Protein AF-A0A1F7Y0W9-F1 (afdb_monomer)

Solvent-accessible surface area (backbone atoms only — not comparable to full-atom values): 15739 Å² total; per-residue (Å²): 132,60,74,64,60,57,52,48,53,56,50,51,52,53,50,53,50,52,52,52,52,50,52,53,53,48,51,52,50,52,52,50,47,46,38,63,72,48,50,46,16,50,55,42,31,53,52,46,46,48,54,53,39,53,52,46,48,51,54,37,52,40,53,50,52,25,54,50,29,48,52,52,50,53,63,62,56,56,84,45,95,56,31,68,64,53,48,55,55,28,49,51,50,26,52,52,31,52,55,59,52,69,70,68,70,82,79,90,79,76,60,74,64,34,42,70,67,55,39,48,46,44,67,70,43,48,68,56,49,51,52,52,52,52,52,51,50,51,54,50,48,55,55,51,48,55,38,50,51,51,33,51,53,43,42,73,58,48,46,64,59,70,72,57,53,58,64,78,64,66,58,68,97,50,60,78,82,43,26,69,61,42,24,51,47,28,47,52,52,27,51,55,47,46,58,39,46,74,74,48,64,64,88,39,72,68,46,36,55,38,42,52,47,45,53,52,50,31,52,51,25,51,50,29,25,51,25,33,76,68,70,36,58,75,60,23,55,54,47,47,56,49,46,47,63,53,49,56,55,45,37,35,42,48,40,50,51,40,35,41,46,57,68,27,76,64,37,50,53,44,55,51,51,52,51,53,51,45,52,52,37,50,54,53,44,53,51,44,52,49,55,57,60,71,63,69,126

Organism: NCBI:txid1802493

Radius of gyration: 36.96 Å; Cα contacts (8 Å, |Δi|>4): 253; chains: 1; bounding box: 86×55×118 Å

Mean predicted aligned error: 7.88 Å

Structure (mmCIF, N/CA/C/O backbone):
data_AF-A0A1F7Y0W9-F1
#
_entry.id   AF-A0A1F7Y0W9-F1
#
loop_
_atom_site.group_PDB
_atom_site.id
_atom_site.type_symbol
_atom_site.label_atom_id
_atom_site.label_alt_id
_atom_site.label_comp_id
_atom_site.label_asym_id
_atom_site.label_entity_id
_atom_site.label_seq_id
_atom_site.pdbx_PDB_ins_code
_atom_site.Cartn_x
_atom_site.Cartn_y
_atom_site.Cartn_z
_atom_site.occupancy
_atom_site.B_iso_or_equiv
_atom_site.auth_seq_id
_atom_site.auth_comp_id
_atom_site.auth_asym_id
_atom_site.auth_atom_id
_atom_site.pdbx_PDB_model_num
ATOM 1 N N . MET A 1 1 ? 45.847 -41.119 -76.727 1.00 53.38 1 MET A N 1
ATOM 2 C CA . MET A 1 1 ? 45.808 -39.700 -76.295 1.00 53.38 1 MET A CA 1
ATOM 3 C C . MET A 1 1 ? 47.192 -39.274 -75.821 1.00 53.38 1 MET A C 1
ATOM 5 O O . MET A 1 1 ? 47.763 -39.948 -74.977 1.00 53.38 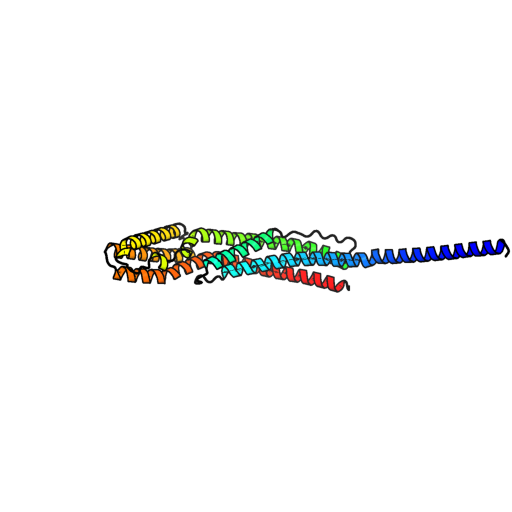1 MET A O 1
ATOM 9 N N . SER A 1 2 ? 47.745 -38.193 -76.379 1.00 53.09 2 SER A N 1
ATOM 10 C CA . SER A 1 2 ? 49.075 -37.675 -76.018 1.00 53.09 2 SER A CA 1
ATOM 11 C C . SER A 1 2 ? 49.127 -37.236 -74.547 1.00 53.09 2 SER A C 1
ATOM 13 O O . SER A 1 2 ? 48.261 -36.492 -74.085 1.00 53.09 2 SER A O 1
ATOM 15 N N . THR A 1 3 ? 50.169 -37.641 -73.817 1.00 59.16 3 THR A N 1
ATOM 16 C CA . THR A 1 3 ? 50.453 -37.237 -72.423 1.00 59.16 3 THR A CA 1
ATOM 17 C C . THR A 1 3 ? 50.506 -35.716 -72.228 1.00 59.16 3 THR A C 1
ATOM 19 O O . THR A 1 3 ? 50.289 -35.231 -71.116 1.00 59.16 3 THR A O 1
ATOM 22 N N . LYS A 1 4 ? 50.730 -34.941 -73.300 1.00 57.94 4 LYS A N 1
ATOM 23 C CA . LYS A 1 4 ? 50.644 -33.472 -73.294 1.00 57.94 4 LYS A CA 1
ATOM 24 C C . LYS A 1 4 ? 49.200 -32.962 -73.199 1.00 57.94 4 LYS A C 1
ATOM 26 O O . LYS A 1 4 ? 48.954 -32.049 -72.419 1.00 57.94 4 LYS A O 1
ATOM 31 N N . ALA A 1 5 ? 48.251 -33.579 -73.909 1.00 57.50 5 ALA A N 1
ATOM 32 C CA . ALA A 1 5 ? 46.834 -33.197 -73.870 1.00 57.50 5 ALA A CA 1
ATOM 33 C C . ALA A 1 5 ? 46.209 -33.480 -72.491 1.00 57.50 5 ALA A C 1
ATOM 35 O O . ALA A 1 5 ? 45.509 -32.635 -71.940 1.00 57.50 5 ALA A O 1
ATOM 36 N N . LEU A 1 6 ? 46.561 -34.617 -71.874 1.00 56.66 6 LEU A N 1
ATOM 37 C CA . LEU A 1 6 ? 46.127 -34.951 -70.511 1.00 56.66 6 LEU A CA 1
ATOM 38 C C . LEU A 1 6 ? 46.703 -33.983 -69.459 1.00 56.66 6 LEU A C 1
ATOM 40 O O . LEU A 1 6 ? 46.004 -33.607 -68.522 1.00 56.66 6 LEU A O 1
ATOM 44 N N . LYS A 1 7 ? 47.967 -33.549 -69.606 1.00 60.41 7 LYS A N 1
ATOM 45 C CA . LYS A 1 7 ? 48.588 -32.535 -68.728 1.00 60.41 7 LYS A CA 1
ATOM 46 C C . LYS A 1 7 ? 47.952 -31.151 -68.892 1.00 60.41 7 LYS A C 1
ATOM 48 O O . LYS A 1 7 ? 47.823 -30.444 -67.896 1.00 60.41 7 LYS A O 1
ATOM 53 N N . TYR A 1 8 ? 47.554 -30.782 -70.110 1.00 60.91 8 TYR A N 1
ATOM 54 C CA . TYR A 1 8 ? 46.897 -29.505 -70.397 1.00 60.91 8 TYR A CA 1
ATOM 55 C C . TYR A 1 8 ? 45.498 -29.446 -69.766 1.00 60.91 8 TYR A C 1
ATOM 57 O O . TYR A 1 8 ? 45.234 -28.547 -68.974 1.00 60.91 8 TYR A O 1
ATOM 65 N N . LEU A 1 9 ? 44.680 -30.487 -69.961 1.00 60.81 9 LEU A N 1
ATOM 66 C CA . LEU A 1 9 ? 43.364 -30.628 -69.318 1.00 60.81 9 LEU A CA 1
ATOM 67 C C . LEU A 1 9 ? 43.454 -30.628 -67.781 1.00 60.81 9 LEU A C 1
ATOM 69 O O . LEU A 1 9 ? 42.645 -29.997 -67.106 1.00 60.81 9 LEU A O 1
ATOM 73 N N . LYS A 1 10 ? 44.476 -31.277 -67.200 1.00 61.78 10 LYS A N 1
ATOM 74 C CA . LYS A 1 10 ? 44.714 -31.269 -65.742 1.00 61.78 10 LYS A CA 1
ATOM 75 C C . LYS A 1 10 ? 45.133 -29.886 -65.221 1.00 61.78 10 LYS A C 1
ATOM 77 O O . LYS A 1 10 ? 44.852 -29.562 -64.070 1.00 61.78 10 LYS A O 1
ATOM 82 N N . LYS A 1 11 ? 45.813 -29.076 -66.042 1.00 68.94 11 LYS A N 1
ATOM 83 C CA . LYS A 1 11 ? 46.223 -27.699 -65.717 1.00 68.94 11 LYS A CA 1
ATOM 84 C C . LYS A 1 11 ? 45.043 -26.727 -65.824 1.00 68.94 11 LYS A C 1
ATOM 86 O O . LYS A 1 11 ? 44.864 -25.924 -64.914 1.00 68.94 11 LYS A O 1
ATOM 91 N N . GLU A 1 12 ? 44.212 -26.851 -66.858 1.00 69.12 12 GLU A N 1
ATOM 92 C CA . GLU A 1 12 ? 42.979 -26.067 -67.019 1.00 69.12 12 GLU A CA 1
ATOM 93 C C . GLU A 1 12 ? 41.935 -26.403 -65.950 1.00 69.12 12 GLU A C 1
ATOM 95 O O . GLU A 1 12 ? 41.395 -25.500 -65.322 1.00 69.12 12 GLU A O 1
ATOM 100 N N . SER A 1 13 ? 41.724 -27.686 -65.642 1.00 70.81 13 SER A N 1
ATOM 101 C CA . SER A 1 13 ? 40.837 -28.122 -64.552 1.00 70.81 13 SER A CA 1
ATOM 102 C C . SER A 1 13 ? 41.253 -27.539 -63.194 1.00 70.81 13 SER A C 1
ATOM 104 O O . SER A 1 13 ? 40.412 -27.032 -62.453 1.00 70.81 13 SER A O 1
ATOM 106 N N . ARG A 1 14 ? 42.557 -27.537 -62.878 1.00 74.75 14 ARG A N 1
ATOM 107 C CA . ARG A 1 14 ? 43.090 -26.913 -61.651 1.00 74.75 14 ARG A CA 1
ATOM 108 C C . ARG A 1 14 ? 42.928 -25.394 -61.647 1.00 74.75 14 ARG A C 1
ATOM 110 O O . ARG A 1 14 ? 42.680 -24.819 -60.593 1.00 74.75 14 ARG A O 1
ATOM 117 N N . PHE A 1 15 ? 43.064 -24.752 -62.805 1.00 77.56 15 PHE A N 1
ATOM 118 C CA . PHE A 1 15 ? 42.861 -23.314 -62.959 1.00 77.56 15 PHE A CA 1
ATOM 119 C C . PHE A 1 15 ? 41.390 -22.924 -62.747 1.00 77.56 15 PHE A C 1
ATOM 121 O O . PHE A 1 15 ? 41.106 -22.028 -61.955 1.00 77.56 15 PHE A O 1
ATOM 128 N N . ILE A 1 16 ? 40.456 -23.659 -63.359 1.00 80.44 16 ILE A N 1
ATOM 129 C CA . ILE A 1 16 ? 39.007 -23.484 -63.179 1.00 80.44 16 ILE A CA 1
ATOM 130 C C . ILE A 1 16 ? 38.611 -23.722 -61.715 1.00 80.44 16 ILE A C 1
ATOM 132 O O . ILE A 1 16 ? 37.899 -22.908 -61.130 1.00 80.44 16 ILE A O 1
ATOM 136 N N . PHE A 1 17 ? 39.126 -24.784 -61.086 1.00 83.25 17 PHE A N 1
ATOM 137 C CA . PHE A 1 17 ? 38.883 -25.068 -59.669 1.00 83.25 17 PHE A CA 1
ATOM 138 C C . PHE A 1 17 ? 39.403 -23.951 -58.747 1.00 83.25 17 PHE A C 1
ATOM 140 O O . PHE A 1 17 ? 38.709 -23.544 -57.819 1.00 83.25 17 PHE A O 1
ATOM 147 N N . ALA A 1 18 ? 40.592 -23.400 -59.018 1.00 85.25 18 ALA A N 1
ATOM 148 C CA . ALA A 1 18 ? 41.141 -22.284 -58.247 1.00 85.25 18 ALA A CA 1
ATOM 149 C C . ALA A 1 18 ? 40.318 -20.990 -58.400 1.00 85.25 18 ALA A C 1
ATOM 151 O O . ALA A 1 18 ? 40.181 -20.237 -57.436 1.00 85.25 18 ALA A O 1
ATOM 152 N N . ILE A 1 19 ? 39.756 -20.729 -59.586 1.00 87.06 19 ILE A N 1
ATOM 153 C CA . ILE A 1 19 ? 38.837 -19.603 -59.812 1.00 87.06 19 ILE A CA 1
ATOM 154 C C . ILE A 1 19 ? 37.537 -19.806 -59.026 1.00 87.06 19 ILE A C 1
ATOM 156 O O . ILE A 1 19 ? 37.121 -18.901 -58.306 1.00 87.06 19 ILE A O 1
ATOM 160 N N . LEU A 1 20 ? 36.937 -20.998 -59.099 1.00 87.56 20 LEU A N 1
ATOM 161 C CA . LEU A 1 20 ? 35.745 -21.354 -58.321 1.00 87.56 20 LEU A CA 1
ATOM 162 C C . LEU A 1 20 ? 35.973 -21.180 -56.815 1.00 87.56 20 LEU A C 1
ATOM 164 O O . LEU A 1 20 ? 35.154 -20.556 -56.146 1.00 87.56 20 LEU A O 1
ATOM 168 N N . LEU A 1 21 ? 37.110 -21.647 -56.290 1.00 91.06 21 LEU A N 1
ATOM 169 C CA . LEU A 1 21 ? 37.469 -21.479 -54.879 1.00 91.06 21 LEU A CA 1
ATOM 170 C C . LEU A 1 21 ? 37.549 -19.995 -54.479 1.00 91.06 21 LEU A C 1
ATOM 172 O O . LEU A 1 21 ? 37.045 -19.616 -53.425 1.00 91.06 21 LEU A O 1
ATOM 176 N N . LYS A 1 22 ? 38.145 -19.142 -55.326 1.00 91.38 22 LYS A N 1
ATOM 177 C CA . LYS A 1 22 ? 38.217 -17.689 -55.086 1.00 91.38 22 LYS A CA 1
ATOM 178 C C . LYS A 1 22 ? 36.838 -17.036 -55.084 1.00 91.38 22 LYS A C 1
ATOM 180 O O . LYS A 1 22 ? 36.580 -16.193 -54.232 1.00 91.38 22 LYS A O 1
ATOM 185 N N . ILE A 1 23 ? 35.959 -17.433 -56.004 1.00 91.25 23 ILE A N 1
ATOM 186 C CA . ILE A 1 23 ? 34.580 -16.932 -56.070 1.00 91.25 23 ILE A CA 1
ATOM 187 C C . ILE A 1 23 ? 33.815 -17.330 -54.802 1.00 91.25 23 ILE A C 1
ATOM 189 O O . ILE A 1 23 ? 33.213 -16.473 -54.164 1.00 91.25 23 ILE A O 1
ATOM 193 N N . VAL A 1 24 ? 33.892 -18.597 -54.384 1.00 91.81 24 VAL A N 1
ATOM 194 C CA . VAL A 1 24 ? 33.250 -19.075 -53.147 1.00 91.81 24 VAL A CA 1
ATOM 195 C C . VAL A 1 24 ? 33.794 -18.340 -51.920 1.00 91.81 24 VAL A C 1
ATOM 197 O O . VAL A 1 24 ? 33.012 -17.868 -51.098 1.00 91.81 24 VAL A O 1
ATOM 200 N N . ALA A 1 25 ? 35.115 -18.174 -51.810 1.00 91.50 25 ALA A N 1
ATOM 201 C CA . ALA A 1 25 ? 35.731 -17.424 -50.715 1.00 91.50 25 ALA A CA 1
ATOM 202 C C . ALA A 1 25 ? 35.274 -15.954 -50.689 1.00 91.50 25 ALA A C 1
ATOM 204 O O . ALA A 1 25 ? 35.002 -15.412 -49.619 1.00 91.50 25 ALA A O 1
ATOM 205 N N . PHE A 1 26 ? 35.134 -15.324 -51.857 1.00 92.50 26 PHE A N 1
ATOM 206 C CA . PHE A 1 26 ? 34.614 -13.965 -51.983 1.00 92.50 26 PHE A CA 1
ATOM 207 C C . PHE A 1 26 ? 33.143 -13.862 -51.556 1.00 92.50 26 PHE A C 1
ATOM 209 O O . PHE A 1 26 ? 32.791 -12.941 -50.821 1.00 92.50 26 PHE A O 1
ATOM 216 N N . PHE A 1 27 ? 32.297 -14.827 -51.928 1.00 92.44 27 PHE A N 1
ATOM 217 C CA . PHE A 1 27 ? 30.911 -14.883 -51.453 1.00 92.44 27 PHE A CA 1
ATOM 218 C C . PHE A 1 27 ? 30.832 -15.051 -49.934 1.00 92.44 27 PHE A C 1
ATOM 220 O O . PHE A 1 27 ? 30.122 -14.289 -49.286 1.00 92.44 27 PHE A O 1
ATOM 227 N N . ILE A 1 28 ? 31.606 -15.974 -49.350 1.00 92.31 28 ILE A N 1
ATOM 228 C CA . ILE A 1 28 ? 31.671 -16.155 -47.890 1.00 92.31 28 ILE A CA 1
ATOM 229 C C . ILE A 1 28 ? 32.105 -14.854 -47.207 1.00 92.31 28 ILE A C 1
ATOM 231 O O . ILE A 1 28 ? 31.516 -14.465 -46.199 1.00 92.31 28 ILE A O 1
ATOM 235 N N . PHE A 1 29 ? 33.095 -14.154 -47.767 1.00 93.19 29 PHE A N 1
ATOM 236 C CA . PHE A 1 29 ? 33.547 -12.868 -47.245 1.00 93.19 29 PHE A CA 1
ATOM 237 C C . PHE A 1 29 ? 32.442 -11.804 -47.291 1.00 93.19 29 PHE A C 1
ATOM 239 O O . PHE A 1 29 ? 32.194 -11.153 -46.279 1.00 93.19 29 PHE A O 1
ATOM 246 N N . ILE A 1 30 ? 31.733 -11.655 -48.416 1.00 92.56 30 ILE A N 1
ATOM 247 C CA . ILE A 1 30 ? 30.617 -10.703 -48.536 1.00 92.56 30 ILE A CA 1
ATOM 248 C C . ILE A 1 30 ? 29.494 -11.050 -47.560 1.00 92.56 30 ILE A C 1
ATOM 250 O O . ILE A 1 30 ? 28.993 -10.164 -46.869 1.00 92.56 30 ILE A O 1
ATOM 254 N N . THR A 1 31 ? 29.098 -12.320 -47.471 1.00 89.31 31 THR A N 1
ATOM 255 C CA . THR A 1 31 ? 28.038 -12.760 -46.557 1.00 89.31 31 THR A CA 1
ATOM 256 C C . THR A 1 31 ? 28.443 -12.551 -45.099 1.00 89.31 31 THR A C 1
ATOM 258 O O . THR A 1 31 ? 27.645 -12.050 -44.308 1.00 89.31 31 THR A O 1
ATOM 261 N N . GLY A 1 32 ? 29.692 -12.863 -44.742 1.00 90.19 32 GLY A N 1
ATOM 262 C CA . GLY A 1 32 ? 30.243 -12.600 -43.413 1.00 90.19 32 GLY A CA 1
ATOM 263 C C . GLY A 1 32 ? 30.284 -11.105 -43.085 1.00 90.19 32 GLY A C 1
ATOM 264 O O . GLY A 1 32 ? 29.897 -10.704 -41.988 1.00 90.19 32 GLY A O 1
ATOM 265 N N . LEU A 1 33 ? 30.672 -10.265 -44.048 1.00 92.00 33 LEU A N 1
ATOM 266 C CA . LEU A 1 33 ? 30.678 -8.812 -43.894 1.00 92.00 33 LEU A CA 1
ATOM 267 C C . LEU A 1 33 ? 29.256 -8.257 -43.738 1.00 92.00 33 LEU A C 1
ATOM 269 O O . LEU A 1 33 ? 29.019 -7.444 -42.850 1.00 92.00 33 LEU A O 1
ATOM 273 N N . TYR A 1 34 ? 28.295 -8.728 -44.537 1.00 89.81 34 TYR A N 1
ATOM 274 C CA . TYR A 1 34 ? 26.882 -8.367 -44.397 1.00 89.81 34 TYR A CA 1
ATOM 275 C C . TYR A 1 34 ? 26.339 -8.758 -43.018 1.00 89.81 34 TYR A C 1
ATOM 277 O O . TYR A 1 34 ? 25.687 -7.952 -42.350 1.00 89.81 34 TYR A O 1
ATOM 285 N N . TYR A 1 35 ? 26.663 -9.965 -42.548 1.00 90.75 35 TYR A N 1
ATOM 286 C CA . TYR A 1 35 ? 26.274 -10.406 -41.216 1.00 90.75 35 TYR A CA 1
ATOM 287 C C . TYR A 1 35 ? 26.848 -9.490 -40.126 1.00 90.75 35 TYR A C 1
ATOM 289 O O . TYR A 1 35 ? 26.098 -9.004 -39.283 1.00 90.75 35 TYR A O 1
ATOM 297 N N . LEU A 1 36 ? 28.150 -9.194 -40.164 1.00 89.44 36 LEU A N 1
ATOM 298 C CA . LEU A 1 36 ? 28.822 -8.386 -39.141 1.00 89.44 36 LEU A CA 1
ATOM 299 C C . LEU A 1 36 ? 28.435 -6.902 -39.167 1.00 89.44 36 LEU A C 1
ATOM 301 O O . LEU A 1 36 ? 28.321 -6.287 -38.109 1.00 89.44 36 LEU A O 1
ATOM 305 N N . VAL A 1 37 ? 28.251 -6.318 -40.351 1.00 87.94 37 VAL A N 1
ATOM 306 C CA . VAL A 1 37 ? 28.033 -4.871 -40.517 1.00 87.94 37 VAL A CA 1
ATOM 307 C C . VAL A 1 37 ? 26.548 -4.506 -40.479 1.00 87.94 37 VAL A C 1
ATOM 309 O O . VAL A 1 37 ? 26.208 -3.391 -40.085 1.00 87.94 37 VAL A O 1
ATOM 312 N N . TYR A 1 38 ? 25.651 -5.425 -40.851 1.00 88.31 38 TYR A N 1
ATOM 313 C CA . TYR A 1 38 ? 24.219 -5.139 -40.957 1.00 88.31 38 TYR A CA 1
ATOM 314 C C . TYR A 1 38 ? 23.350 -5.975 -40.010 1.00 88.31 38 TYR A C 1
ATOM 316 O O . TYR A 1 38 ? 22.649 -5.400 -39.171 1.00 88.31 38 TYR A O 1
ATOM 324 N N . LEU A 1 39 ? 23.391 -7.311 -40.114 1.00 89.25 39 LEU A N 1
ATOM 325 C CA . LEU A 1 39 ? 22.491 -8.182 -39.340 1.00 89.25 39 LEU A CA 1
ATOM 326 C C . LEU A 1 39 ? 22.805 -8.153 -37.844 1.00 89.25 39 LEU A C 1
ATOM 328 O O . LEU A 1 39 ? 21.902 -7.976 -37.030 1.00 89.25 39 LEU A O 1
ATOM 332 N N . LEU A 1 40 ? 24.078 -8.282 -37.473 1.00 91.19 40 LEU A N 1
ATOM 333 C CA . LEU A 1 40 ? 24.504 -8.306 -36.079 1.00 91.19 40 LEU A CA 1
ATOM 334 C C . LEU A 1 40 ? 24.154 -6.983 -35.361 1.00 91.19 40 LEU A C 1
ATOM 336 O O . LEU A 1 40 ? 23.549 -7.049 -34.288 1.00 91.19 40 LEU A O 1
ATOM 340 N N . PRO A 1 41 ? 24.378 -5.790 -35.957 1.00 92.88 41 PRO A N 1
ATOM 341 C CA . PRO A 1 41 ? 23.873 -4.540 -35.404 1.00 92.88 41 PRO A CA 1
ATOM 342 C C . PRO A 1 41 ? 22.361 -4.436 -35.284 1.00 92.88 41 PRO A C 1
ATOM 344 O O . PRO A 1 41 ? 21.880 -3.870 -34.303 1.00 92.88 41 PRO A O 1
ATOM 347 N N . LEU A 1 42 ? 21.603 -4.969 -36.243 1.00 92.69 42 LEU A N 1
ATOM 348 C CA . LEU A 1 42 ? 20.142 -4.993 -36.170 1.00 92.69 42 LEU A CA 1
ATOM 349 C C . LEU A 1 42 ? 19.661 -5.861 -34.995 1.00 92.69 42 LEU A C 1
ATOM 351 O O . LEU A 1 42 ? 18.899 -5.378 -34.158 1.00 92.69 42 LEU A O 1
ATOM 355 N N . ILE A 1 43 ? 20.163 -7.096 -34.892 1.00 92.19 43 ILE A N 1
ATOM 356 C CA . ILE A 1 43 ? 19.812 -8.053 -33.830 1.00 92.19 43 ILE A CA 1
ATOM 357 C C . ILE A 1 43 ? 20.152 -7.480 -32.451 1.00 92.19 43 ILE A C 1
ATOM 359 O O . ILE A 1 43 ? 19.315 -7.481 -31.546 1.00 92.19 43 ILE A O 1
ATOM 363 N N . ASN A 1 44 ? 21.360 -6.939 -32.287 1.00 93.94 44 ASN A N 1
ATOM 364 C CA . ASN A 1 44 ? 21.780 -6.343 -31.022 1.00 93.94 44 ASN A CA 1
ATOM 365 C C . ASN A 1 44 ? 20.940 -5.114 -30.658 1.00 93.94 44 ASN A C 1
ATOM 367 O O . ASN A 1 44 ? 20.604 -4.943 -29.490 1.00 93.94 44 ASN A O 1
ATOM 371 N N . SER A 1 45 ? 20.564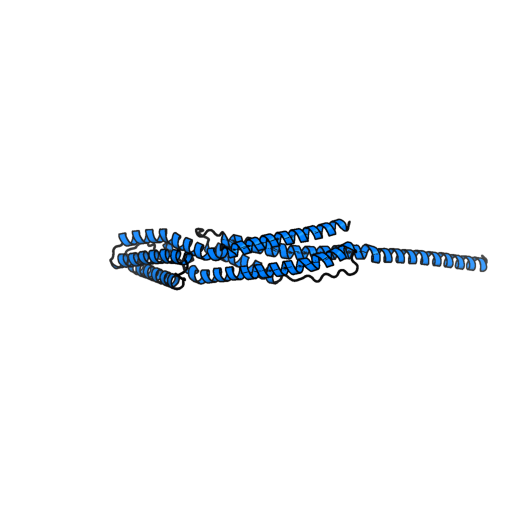 -4.283 -31.637 1.00 95.06 45 SER A N 1
ATOM 372 C CA . SER A 1 45 ? 19.692 -3.125 -31.393 1.00 95.06 45 SER A CA 1
ATOM 373 C C . SER A 1 45 ? 18.322 -3.561 -30.878 1.00 95.06 45 SER A C 1
ATOM 375 O O . SER A 1 45 ? 17.848 -3.029 -29.877 1.00 95.06 45 SER A O 1
ATOM 377 N N . ALA A 1 46 ? 17.720 -4.575 -31.506 1.00 94.12 46 ALA A N 1
ATOM 378 C CA . ALA A 1 46 ? 16.440 -5.131 -31.078 1.00 94.12 46 ALA A CA 1
ATOM 379 C C . ALA A 1 46 ? 16.518 -5.716 -29.659 1.00 94.12 46 ALA A C 1
ATOM 381 O O . ALA A 1 46 ? 15.668 -5.422 -28.817 1.00 94.12 46 ALA A O 1
ATOM 382 N N . LYS A 1 47 ? 17.578 -6.483 -29.369 1.00 94.12 47 LYS A N 1
ATOM 383 C CA . LYS A 1 47 ? 17.827 -7.061 -28.041 1.00 94.12 47 LYS A CA 1
ATOM 384 C C . LYS A 1 47 ? 17.962 -5.979 -26.972 1.00 94.12 47 LYS A C 1
ATOM 386 O O . LYS A 1 47 ? 17.323 -6.068 -25.930 1.00 94.12 47 LYS A O 1
ATOM 391 N N . VAL A 1 48 ? 18.763 -4.952 -27.243 1.00 95.25 48 VAL A N 1
ATOM 392 C CA . VAL A 1 48 ? 18.997 -3.838 -26.321 1.00 95.25 48 VAL A CA 1
ATOM 393 C C . VAL A 1 48 ? 17.708 -3.065 -26.035 1.00 95.25 48 VAL A C 1
ATOM 395 O O . VAL A 1 48 ? 17.399 -2.828 -24.869 1.00 95.25 48 VAL A O 1
ATOM 398 N N . LEU A 1 49 ? 16.929 -2.724 -27.065 1.00 95.94 49 LEU A N 1
ATOM 399 C CA . LEU A 1 49 ? 15.645 -2.044 -26.879 1.00 95.94 49 LEU A CA 1
ATOM 400 C C . LEU A 1 49 ? 14.639 -2.923 -26.131 1.00 95.94 49 LEU A C 1
ATOM 402 O O . LEU A 1 49 ? 13.922 -2.424 -25.273 1.00 95.94 49 LEU A O 1
ATOM 406 N N . SER A 1 50 ? 14.604 -4.232 -26.400 1.00 95.06 50 SER A N 1
ATOM 407 C CA . SER A 1 50 ? 13.751 -5.162 -25.650 1.00 95.06 50 SER A CA 1
ATOM 408 C C . SER A 1 50 ? 14.152 -5.240 -24.175 1.00 95.06 50 SER A C 1
ATOM 410 O O . SER A 1 50 ? 13.282 -5.172 -23.314 1.00 95.06 50 SER A O 1
ATOM 412 N N . SER A 1 51 ? 15.448 -5.305 -23.859 1.00 94.56 51 SER A N 1
ATOM 413 C CA . SER A 1 51 ? 15.919 -5.264 -22.470 1.00 94.56 51 SER A CA 1
ATOM 414 C C . SER A 1 51 ? 15.564 -3.947 -21.773 1.00 94.56 51 SER A C 1
ATOM 416 O O . SER A 1 51 ? 15.108 -3.975 -20.633 1.00 94.56 51 SER A O 1
ATOM 418 N N . ALA A 1 52 ? 15.725 -2.808 -22.455 1.00 95.62 52 ALA A N 1
ATOM 419 C CA . ALA A 1 52 ? 15.323 -1.498 -21.941 1.00 95.62 52 ALA A CA 1
ATOM 420 C C . ALA A 1 52 ? 13.811 -1.435 -21.665 1.00 95.62 52 ALA A C 1
ATOM 422 O O . ALA A 1 52 ? 13.389 -0.999 -20.593 1.00 95.62 52 ALA A O 1
ATOM 423 N N . LYS A 1 53 ? 13.001 -1.924 -22.614 1.00 96.31 53 LYS A N 1
ATOM 424 C CA . LYS A 1 53 ? 11.541 -1.972 -22.501 1.00 96.31 53 LYS A CA 1
ATOM 425 C C . LYS A 1 53 ? 11.104 -2.823 -21.317 1.00 96.31 53 LYS A C 1
ATOM 427 O O . LYS A 1 53 ? 10.334 -2.345 -20.494 1.00 96.31 53 LYS A O 1
ATOM 432 N N . ASN A 1 54 ? 11.623 -4.045 -21.212 1.00 95.38 54 ASN A N 1
ATOM 433 C CA . ASN A 1 54 ? 11.261 -4.973 -20.143 1.00 95.38 54 ASN A CA 1
ATOM 434 C C . ASN A 1 54 ? 11.574 -4.380 -18.764 1.00 95.38 54 ASN A C 1
ATOM 436 O O . ASN A 1 54 ? 10.756 -4.491 -17.860 1.00 95.38 54 ASN A O 1
ATOM 440 N N . ALA A 1 55 ? 12.712 -3.696 -18.623 1.00 95.00 55 ALA A N 1
ATOM 441 C CA . ALA A 1 55 ? 13.091 -3.029 -17.382 1.00 95.00 55 ALA A CA 1
ATOM 442 C C . ALA A 1 55 ? 12.116 -1.902 -16.998 1.00 95.00 55 ALA A C 1
ATOM 444 O O . ALA A 1 55 ? 11.618 -1.854 -15.875 1.00 95.00 55 ALA A O 1
ATOM 445 N N . ALA A 1 56 ? 11.797 -1.017 -17.950 1.00 96.44 56 ALA A N 1
ATOM 446 C CA . ALA A 1 56 ? 10.836 0.061 -17.731 1.00 96.44 56 ALA A CA 1
ATOM 447 C C . ALA A 1 56 ? 9.426 -0.475 -17.424 1.00 96.44 56 ALA A C 1
ATOM 449 O O . ALA A 1 56 ? 8.755 0.040 -16.533 1.00 96.44 56 ALA A O 1
ATOM 450 N N . GLN A 1 57 ? 8.999 -1.534 -18.118 1.00 96.94 57 GLN A N 1
ATOM 451 C CA . GLN A 1 57 ? 7.716 -2.197 -17.888 1.00 96.94 57 GLN A CA 1
ATOM 452 C C . GLN A 1 57 ? 7.648 -2.869 -16.517 1.00 96.94 57 GLN A C 1
ATOM 454 O O . GLN A 1 57 ? 6.648 -2.722 -15.826 1.00 96.94 57 GLN A O 1
ATOM 459 N N . GLU A 1 58 ? 8.698 -3.572 -16.094 1.00 95.31 58 GLU A N 1
ATOM 460 C CA . GLU A 1 58 ? 8.762 -4.187 -14.767 1.00 95.31 58 GLU A CA 1
ATOM 461 C C . GLU A 1 58 ? 8.595 -3.133 -13.663 1.00 95.31 58 GLU A C 1
ATOM 463 O O . GLU A 1 58 ? 7.738 -3.281 -12.789 1.00 95.31 58 GLU A O 1
ATOM 468 N N . ALA A 1 59 ? 9.339 -2.025 -13.750 1.00 95.56 59 ALA A N 1
ATOM 469 C CA . ALA A 1 59 ? 9.224 -0.915 -12.806 1.00 95.56 59 ALA A CA 1
ATOM 470 C C . ALA A 1 59 ? 7.826 -0.275 -12.813 1.00 95.56 59 ALA A C 1
ATOM 472 O O . ALA A 1 59 ? 7.256 -0.030 -11.747 1.00 95.56 59 ALA A O 1
ATOM 473 N N . TYR A 1 60 ? 7.250 -0.060 -14.001 1.00 97.31 60 TYR A N 1
ATOM 474 C CA . TYR A 1 60 ? 5.882 0.432 -14.163 1.00 97.31 60 TYR A CA 1
ATOM 475 C C . TYR A 1 60 ? 4.858 -0.490 -13.491 1.00 97.31 60 TYR A C 1
ATOM 477 O O . TYR A 1 60 ? 4.037 -0.031 -12.698 1.00 97.31 60 TYR A O 1
ATOM 485 N N . PHE A 1 61 ? 4.909 -1.795 -13.776 1.00 96.06 61 PHE A N 1
ATOM 486 C CA . PHE A 1 61 ? 3.942 -2.755 -13.250 1.00 96.06 61 PHE A CA 1
ATOM 487 C C . PHE A 1 61 ? 4.039 -2.894 -11.737 1.00 96.06 61 PHE A C 1
ATOM 489 O O . PHE A 1 61 ? 3.005 -2.945 -11.074 1.00 96.06 61 PHE A O 1
ATOM 496 N N . ILE A 1 62 ? 5.252 -2.908 -11.182 1.00 94.44 62 ILE A N 1
ATOM 497 C CA . ILE A 1 62 ? 5.456 -2.963 -9.733 1.00 94.44 62 ILE A CA 1
ATOM 498 C C . ILE A 1 62 ? 4.867 -1.719 -9.057 1.00 94.44 62 ILE A C 1
ATOM 500 O O . ILE A 1 62 ? 4.088 -1.853 -8.112 1.00 94.44 62 ILE A O 1
ATOM 504 N N . LEU A 1 63 ? 5.166 -0.521 -9.570 1.00 95.94 63 LEU A N 1
ATOM 505 C CA . LEU A 1 63 ? 4.626 0.726 -9.026 1.00 95.94 63 LEU A CA 1
ATOM 506 C C . LEU A 1 63 ? 3.096 0.795 -9.155 1.00 95.94 63 LEU A C 1
ATOM 508 O O . LEU A 1 63 ? 2.410 1.214 -8.225 1.00 95.94 63 LEU A O 1
ATOM 512 N N . SER A 1 64 ? 2.556 0.353 -10.291 1.00 96.81 64 SER A N 1
ATOM 513 C CA . SER A 1 64 ? 1.115 0.326 -10.553 1.00 96.81 64 SER A CA 1
ATOM 514 C C . SER A 1 64 ? 0.395 -0.643 -9.613 1.00 96.81 64 SER A C 1
ATOM 516 O O . SER A 1 64 ? -0.576 -0.263 -8.957 1.00 96.81 64 SER A O 1
ATOM 518 N N . ALA A 1 65 ? 0.914 -1.867 -9.467 1.00 95.25 65 ALA A N 1
ATOM 519 C CA . ALA A 1 65 ? 0.376 -2.867 -8.551 1.00 95.25 65 ALA A CA 1
ATOM 520 C C . ALA A 1 65 ? 0.418 -2.381 -7.098 1.00 95.25 65 ALA A C 1
ATOM 522 O O . ALA A 1 65 ? -0.571 -2.516 -6.379 1.00 95.25 65 ALA A O 1
ATOM 523 N N . ASN A 1 66 ? 1.524 -1.764 -6.679 1.00 94.94 66 ASN A N 1
ATOM 524 C CA . ASN A 1 66 ? 1.650 -1.198 -5.342 1.00 94.94 66 ASN A CA 1
ATOM 525 C C . ASN A 1 66 ? 0.627 -0.078 -5.092 1.00 94.94 66 ASN A C 1
ATOM 527 O O . ASN A 1 66 ? -0.100 -0.130 -4.101 1.00 94.94 66 ASN A O 1
ATOM 531 N N . ARG A 1 67 ? 0.481 0.867 -6.029 1.00 95.06 67 ARG A N 1
ATOM 532 C CA . ARG A 1 67 ? -0.519 1.945 -5.955 1.00 95.06 67 ARG A CA 1
ATOM 533 C C . ARG A 1 67 ? -1.947 1.406 -5.851 1.00 95.06 67 ARG A C 1
ATOM 535 O O . ARG A 1 67 ? -2.751 1.921 -5.070 1.00 95.06 67 ARG A O 1
ATOM 542 N N . VAL A 1 68 ? -2.278 0.386 -6.646 1.00 95.19 68 VAL A N 1
ATOM 543 C CA . VAL A 1 68 ? -3.594 -0.270 -6.614 1.00 95.19 68 VAL A CA 1
ATOM 544 C C . VAL A 1 68 ? -3.831 -0.922 -5.256 1.00 95.19 68 VAL A C 1
ATOM 546 O O . VAL A 1 68 ? -4.850 -0.630 -4.633 1.00 95.19 68 VAL A O 1
ATOM 549 N N . SER A 1 69 ? -2.890 -1.733 -4.769 1.00 94.12 69 SER A N 1
ATOM 550 C CA . SER A 1 69 ? -2.993 -2.386 -3.460 1.00 94.12 69 SER A CA 1
ATOM 551 C C . SER A 1 69 ? -3.139 -1.365 -2.328 1.00 94.12 69 SER A C 1
ATOM 553 O O . SER A 1 69 ? -4.006 -1.520 -1.471 1.00 94.12 69 SER A O 1
ATOM 555 N N . PHE A 1 70 ? -2.348 -0.285 -2.346 1.00 94.19 70 PHE A N 1
ATOM 556 C CA . PHE A 1 70 ? -2.406 0.769 -1.329 1.00 94.19 70 PHE A CA 1
ATOM 557 C C . PHE A 1 70 ? -3.778 1.452 -1.313 1.00 94.19 70 PHE A C 1
ATOM 559 O O . PHE A 1 70 ? -4.395 1.633 -0.265 1.00 94.19 70 PHE A O 1
ATOM 566 N N . THR A 1 71 ? -4.310 1.754 -2.500 1.00 93.19 71 THR A N 1
ATOM 567 C CA . THR A 1 71 ? -5.644 2.348 -2.646 1.00 93.19 71 THR A CA 1
ATOM 568 C C . THR A 1 71 ? -6.756 1.382 -2.221 1.00 93.19 71 THR A C 1
ATOM 570 O O . THR A 1 71 ? -7.774 1.826 -1.699 1.00 93.19 71 THR A O 1
ATOM 573 N N . GLN A 1 72 ? -6.597 0.075 -2.452 1.00 92.94 72 GLN A N 1
ATOM 574 C CA . GLN A 1 72 ? -7.558 -0.942 -2.011 1.00 92.94 72 GLN A CA 1
ATOM 575 C C . GLN A 1 72 ? -7.613 -1.033 -0.487 1.00 92.94 72 GLN A C 1
ATOM 577 O O . GLN A 1 72 ? -8.708 -1.028 0.067 1.00 92.94 72 GLN A O 1
ATOM 582 N N . LEU A 1 73 ? -6.454 -1.045 0.181 1.00 93.81 73 LEU A N 1
ATOM 583 C CA . LEU A 1 73 ? -6.371 -1.030 1.642 1.00 93.81 73 LEU A CA 1
ATOM 584 C C . LEU A 1 73 ? -7.070 0.206 2.234 1.00 93.81 73 LEU A C 1
ATOM 586 O O . LEU A 1 73 ? -7.838 0.087 3.183 1.00 93.81 73 LEU A O 1
ATOM 590 N N . ALA A 1 74 ? -6.873 1.380 1.628 1.00 89.94 74 ALA A N 1
ATOM 591 C CA . ALA A 1 74 ? -7.494 2.631 2.071 1.00 89.94 74 ALA A CA 1
ATOM 592 C C . ALA A 1 74 ? -9.019 2.708 1.841 1.00 89.94 74 ALA A C 1
ATOM 594 O O . ALA A 1 74 ? -9.673 3.594 2.384 1.00 89.94 74 ALA A O 1
ATOM 595 N N . LYS A 1 75 ? -9.591 1.824 1.013 1.00 89.62 75 LYS A N 1
ATOM 596 C CA . LYS A 1 75 ? -11.016 1.827 0.625 1.00 89.62 75 LYS A CA 1
ATOM 597 C C . LYS A 1 75 ? -11.822 0.688 1.243 1.00 89.62 75 LYS A C 1
ATOM 599 O O . LYS A 1 75 ? -12.958 0.463 0.826 1.00 89.62 75 LYS A O 1
ATOM 604 N N . LEU A 1 76 ? -11.236 -0.062 2.173 1.00 88.75 76 LEU A N 1
ATOM 605 C CA . LEU A 1 76 ? -11.945 -1.147 2.834 1.00 88.75 76 LEU A CA 1
ATOM 606 C C . LEU A 1 76 ? -13.163 -0.619 3.583 1.00 88.75 76 LEU A C 1
ATOM 608 O O . LEU A 1 76 ? -13.108 0.429 4.224 1.00 88.75 76 LEU A O 1
ATOM 612 N N . ASP A 1 77 ? -14.258 -1.366 3.483 1.00 83.44 77 ASP A N 1
ATOM 613 C CA . ASP A 1 77 ? -15.488 -1.042 4.183 1.00 83.44 77 ASP A CA 1
ATOM 614 C C . ASP A 1 77 ? -15.400 -1.523 5.639 1.00 83.44 77 ASP A C 1
ATOM 616 O O . ASP A 1 77 ? -15.406 -2.736 5.875 1.00 83.44 77 ASP A O 1
ATOM 620 N N . PRO A 1 78 ? -15.358 -0.607 6.622 1.00 77.44 78 PRO A N 1
ATOM 621 C CA . PRO A 1 78 ? -15.225 -0.969 8.025 1.00 77.44 78 PRO A CA 1
ATOM 622 C C . PRO A 1 78 ? -16.454 -1.663 8.615 1.00 77.44 78 PRO A C 1
ATOM 624 O O . PRO A 1 78 ? -16.376 -2.193 9.723 1.00 77.44 78 PRO A O 1
ATOM 627 N N . VAL A 1 79 ? -17.593 -1.660 7.911 1.00 77.56 79 VAL A N 1
ATOM 628 C CA . VAL A 1 79 ? -18.816 -2.347 8.358 1.00 77.56 79 VAL A CA 1
ATOM 629 C C . VAL A 1 79 ? -18.967 -3.747 7.777 1.00 77.56 79 VAL A C 1
ATOM 631 O O . VAL A 1 79 ? -19.912 -4.457 8.121 1.00 77.56 79 VAL A O 1
ATOM 634 N N . SER A 1 80 ? -18.041 -4.153 6.907 1.00 82.94 80 SER A N 1
ATOM 635 C CA . SER A 1 80 ? -18.024 -5.483 6.313 1.00 82.94 80 SER A CA 1
ATOM 636 C C . SER A 1 80 ? -17.907 -6.558 7.403 1.00 82.94 80 SER A C 1
ATOM 638 O O . SER A 1 80 ? -16.993 -6.493 8.230 1.00 82.94 80 SER A O 1
ATOM 640 N N . PRO A 1 81 ? -18.746 -7.612 7.381 1.00 78.56 81 PRO A N 1
ATOM 641 C CA . PRO A 1 81 ? -18.577 -8.773 8.258 1.00 78.56 81 PRO A CA 1
ATOM 642 C C . PRO A 1 81 ? -17.216 -9.466 8.095 1.00 78.56 81 PRO A C 1
ATOM 644 O O . PRO A 1 81 ? -16.771 -10.168 8.995 1.00 78.56 81 PRO A O 1
ATOM 647 N N . LEU A 1 82 ? -16.559 -9.259 6.949 1.00 85.44 82 LEU A N 1
ATOM 648 C CA . LEU A 1 82 ? -15.252 -9.817 6.606 1.00 85.44 82 LEU A CA 1
ATOM 649 C C . LEU A 1 82 ? -14.130 -8.772 6.699 1.00 85.44 82 LEU A C 1
ATOM 651 O O . LEU A 1 82 ? -13.064 -8.976 6.121 1.00 85.44 82 LEU A O 1
ATOM 655 N N . TYR A 1 83 ? -14.361 -7.638 7.373 1.00 85.44 83 TYR A N 1
ATOM 656 C CA . TYR A 1 83 ? -13.408 -6.526 7.408 1.00 85.44 83 TYR A CA 1
ATOM 657 C C . TYR A 1 83 ? -12.011 -6.965 7.858 1.00 85.44 83 TYR A C 1
ATOM 659 O O . TYR A 1 83 ? -11.039 -6.631 7.188 1.00 85.44 83 TYR A O 1
ATOM 667 N N . THR A 1 84 ? -11.899 -7.752 8.933 1.00 85.12 84 THR A N 1
ATOM 668 C CA . THR A 1 84 ? -10.603 -8.209 9.464 1.00 85.12 84 THR A CA 1
ATOM 669 C C . THR A 1 84 ? -9.820 -9.027 8.433 1.00 85.12 84 THR A C 1
ATOM 671 O O . THR A 1 84 ? -8.672 -8.700 8.139 1.00 85.12 84 THR A O 1
ATOM 674 N N . ASP A 1 85 ? -10.455 -10.014 7.796 1.00 88.75 85 ASP A N 1
ATOM 675 C CA . ASP A 1 85 ? -9.805 -10.850 6.779 1.00 88.75 85 ASP A CA 1
ATOM 676 C C . ASP A 1 85 ? -9.429 -10.037 5.529 1.00 88.75 85 ASP A C 1
ATOM 678 O O . ASP A 1 85 ? -8.348 -10.194 4.952 1.00 88.75 85 ASP A O 1
ATOM 682 N N . GLN A 1 86 ? -10.319 -9.132 5.104 1.00 90.88 86 GLN A N 1
ATOM 683 C CA . GLN A 1 86 ? -10.083 -8.244 3.965 1.00 90.88 86 GLN A CA 1
ATOM 684 C C . GLN A 1 86 ? -8.932 -7.271 4.240 1.00 90.88 86 GLN A C 1
ATOM 686 O O . GLN A 1 86 ? -8.100 -7.055 3.355 1.00 90.88 86 GLN A O 1
ATOM 691 N N . LYS A 1 87 ? -8.864 -6.732 5.461 1.00 90.88 87 LYS A N 1
ATOM 692 C CA . LYS A 1 87 ? -7.789 -5.876 5.969 1.00 90.88 87 LYS A CA 1
ATOM 693 C C . LYS A 1 87 ? -6.451 -6.583 5.912 1.00 90.88 87 LYS A C 1
ATOM 695 O O . LYS A 1 87 ? -5.536 -6.081 5.261 1.00 90.88 87 LYS A O 1
ATOM 700 N N . ASP A 1 88 ? -6.350 -7.753 6.528 1.00 91.06 88 ASP A N 1
ATOM 701 C CA . ASP A 1 88 ? -5.084 -8.479 6.630 1.00 91.06 88 ASP A CA 1
ATOM 702 C C . ASP A 1 88 ? -4.586 -8.915 5.249 1.00 91.06 88 ASP A C 1
ATOM 704 O O . ASP A 1 88 ? -3.415 -8.730 4.908 1.00 91.06 88 ASP A O 1
ATOM 708 N N . SER A 1 89 ? -5.498 -9.386 4.393 1.00 92.94 89 SER A N 1
ATOM 709 C CA . SER A 1 89 ? -5.190 -9.724 3.002 1.00 92.94 89 SER A CA 1
ATOM 710 C C . SER A 1 89 ? -4.756 -8.510 2.171 1.00 92.94 89 SER A C 1
ATOM 712 O O . SER A 1 89 ? -3.839 -8.604 1.349 1.00 92.94 89 SER A O 1
ATOM 714 N N . ALA A 1 90 ? -5.418 -7.360 2.326 1.00 93.12 90 ALA A N 1
ATOM 715 C CA . ALA A 1 90 ? -5.049 -6.140 1.614 1.00 93.12 90 ALA A CA 1
ATOM 716 C C . ALA A 1 90 ? -3.691 -5.611 2.091 1.00 93.12 90 ALA A C 1
ATOM 718 O O . ALA A 1 90 ? -2.838 -5.303 1.260 1.00 93.12 90 ALA A O 1
ATOM 719 N N . PHE A 1 91 ? -3.454 -5.579 3.403 1.00 94.25 91 PHE A N 1
ATOM 720 C CA . PHE A 1 91 ? -2.189 -5.134 3.980 1.00 94.25 91 PHE A CA 1
ATOM 721 C C . PHE A 1 91 ? -1.024 -6.016 3.515 1.00 94.25 91 PHE A C 1
ATOM 723 O O . PHE A 1 91 ? -0.021 -5.496 3.024 1.00 94.25 91 PHE A O 1
ATOM 730 N N . ALA A 1 92 ? -1.186 -7.344 3.556 1.00 94.19 92 ALA A N 1
ATOM 731 C CA . ALA A 1 92 ? -0.179 -8.285 3.066 1.00 94.19 92 ALA A CA 1
ATOM 732 C C . ALA A 1 92 ? 0.180 -8.045 1.588 1.00 94.19 92 ALA A C 1
ATOM 734 O O . ALA A 1 92 ? 1.358 -8.025 1.235 1.00 94.19 92 ALA A O 1
ATOM 735 N N . ARG A 1 93 ? -0.813 -7.777 0.728 1.00 94.00 93 ARG A N 1
ATOM 736 C CA . ARG A 1 93 ? -0.584 -7.450 -0.693 1.00 94.00 93 ARG A CA 1
ATOM 737 C C . ARG A 1 93 ? 0.183 -6.141 -0.885 1.00 94.00 93 ARG A C 1
ATOM 739 O O . ARG A 1 93 ? 1.033 -6.045 -1.775 1.00 94.00 93 ARG A O 1
ATOM 746 N N . VAL A 1 94 ? -0.091 -5.121 -0.071 1.00 93.81 94 VAL A N 1
ATOM 747 C CA . VAL A 1 94 ? 0.679 -3.868 -0.117 1.00 93.81 94 VAL A CA 1
ATOM 748 C C . VAL A 1 94 ? 2.132 -4.126 0.272 1.00 93.81 94 VAL A C 1
ATOM 750 O O . VAL A 1 94 ? 3.029 -3.699 -0.452 1.00 93.81 94 VAL A O 1
ATOM 753 N N . VAL A 1 95 ? 2.373 -4.875 1.349 1.00 93.06 95 VAL A N 1
ATOM 754 C CA . VAL A 1 95 ? 3.729 -5.231 1.796 1.00 93.06 95 VAL A CA 1
ATOM 755 C C . VAL A 1 95 ? 4.470 -6.046 0.732 1.00 93.06 95 VAL A C 1
ATOM 757 O O . VAL A 1 95 ? 5.588 -5.697 0.370 1.00 93.06 95 VAL A O 1
ATOM 760 N N . GLU A 1 96 ? 3.834 -7.055 0.138 1.00 92.81 96 GLU A N 1
ATOM 761 C CA . GLU A 1 96 ? 4.447 -7.872 -0.916 1.00 92.81 96 GLU A CA 1
ATOM 762 C C . GLU A 1 96 ? 4.860 -7.022 -2.134 1.00 92.81 96 GLU A C 1
ATOM 764 O O . GLU A 1 96 ? 5.969 -7.136 -2.661 1.00 92.81 96 GLU A O 1
ATOM 769 N N . THR A 1 97 ? 3.978 -6.130 -2.595 1.00 90.56 97 THR A N 1
ATOM 770 C CA . THR A 1 97 ? 4.285 -5.235 -3.728 1.00 90.56 97 THR A CA 1
ATOM 771 C C . THR A 1 97 ? 5.352 -4.191 -3.377 1.00 90.56 97 THR A C 1
ATOM 773 O O . THR A 1 97 ? 6.166 -3.820 -4.228 1.00 90.56 97 THR A O 1
ATOM 776 N N . GLN A 1 98 ? 5.399 -3.753 -2.118 1.00 89.50 98 GLN A N 1
ATOM 777 C CA . GLN A 1 98 ? 6.445 -2.881 -1.590 1.00 89.50 98 GLN A CA 1
ATOM 778 C C . GLN A 1 98 ? 7.814 -3.582 -1.605 1.00 89.50 98 GLN A C 1
ATOM 780 O O . GLN A 1 98 ? 8.800 -3.008 -2.065 1.00 89.50 98 GLN A O 1
ATOM 785 N N . GLU A 1 99 ? 7.880 -4.841 -1.171 1.00 90.06 99 GLU A N 1
ATOM 786 C CA . GLU A 1 99 ? 9.109 -5.644 -1.166 1.00 90.06 99 GLU A CA 1
ATOM 787 C C . GLU A 1 99 ? 9.624 -5.924 -2.581 1.00 90.06 99 GLU A C 1
ATOM 789 O O . GLU A 1 99 ? 10.816 -5.755 -2.849 1.00 90.06 99 GLU A O 1
ATOM 794 N N . LYS A 1 100 ? 8.730 -6.234 -3.531 1.00 89.06 100 LYS A N 1
ATOM 795 C CA . LYS A 1 100 ? 9.083 -6.344 -4.963 1.00 89.06 100 LYS A CA 1
ATOM 796 C C . LYS A 1 100 ? 9.699 -5.057 -5.515 1.00 89.06 100 LYS A C 1
ATOM 798 O O . LYS A 1 100 ? 10.517 -5.089 -6.428 1.00 89.06 100 LYS A O 1
ATOM 803 N N . SER A 1 101 ? 9.369 -3.905 -4.946 1.00 82.69 101 SER A N 1
ATOM 804 C CA . SER A 1 101 ? 9.965 -2.637 -5.372 1.00 82.69 101 SER A CA 1
ATOM 805 C C . SER A 1 101 ? 11.417 -2.475 -4.916 1.00 82.69 101 SER A C 1
ATOM 807 O O . SER A 1 101 ? 12.205 -1.791 -5.575 1.00 82.69 101 SER A O 1
ATOM 809 N N . ALA A 1 102 ? 11.815 -3.143 -3.829 1.00 81.62 102 ALA A N 1
ATOM 810 C CA . ALA A 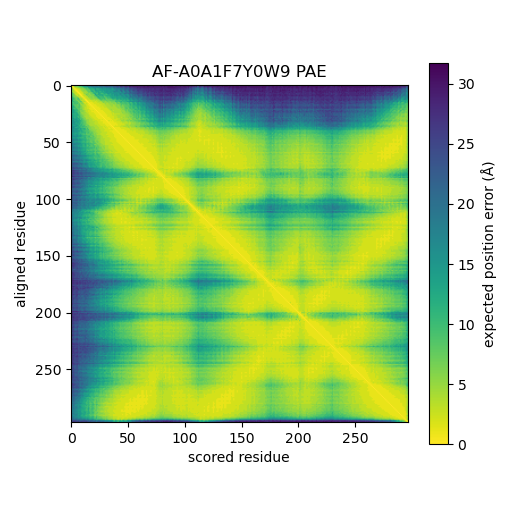1 102 ? 13.203 -3.157 -3.375 1.00 81.62 102 ALA A CA 1
ATOM 811 C C . ALA A 1 102 ? 14.122 -3.913 -4.352 1.00 81.62 102 ALA A C 1
ATOM 813 O O . ALA A 1 102 ? 15.305 -3.576 -4.465 1.00 81.62 102 ALA A O 1
ATOM 814 N N . SER A 1 103 ? 13.589 -4.882 -5.110 1.00 84.56 103 SER A N 1
ATOM 815 C CA . SER A 1 103 ? 14.355 -5.616 -6.123 1.00 84.56 103 SER A CA 1
ATOM 816 C C . SER A 1 103 ? 14.577 -4.845 -7.425 1.00 84.56 103 SER A C 1
ATOM 818 O O . SER A 1 103 ? 15.366 -5.306 -8.250 1.00 84.56 103 SER A O 1
ATOM 820 N N . LEU A 1 104 ? 13.961 -3.668 -7.605 1.00 88.25 104 LEU A N 1
ATOM 821 C CA . LEU A 1 104 ? 14.201 -2.816 -8.771 1.00 88.25 104 LEU A CA 1
ATOM 822 C C . LEU A 1 104 ? 15.677 -2.417 -8.847 1.00 88.25 104 LEU A C 1
ATOM 824 O O . LEU A 1 104 ? 16.236 -1.816 -7.921 1.00 88.25 104 LEU A O 1
ATOM 828 N N . LYS A 1 105 ? 16.320 -2.732 -9.970 1.00 87.00 105 LYS A N 1
ATOM 829 C CA . LYS A 1 105 ? 17.736 -2.444 -10.216 1.00 87.00 105 LYS A CA 1
ATOM 830 C C . LYS A 1 105 ? 17.904 -1.634 -11.488 1.00 87.00 105 LYS A C 1
ATOM 832 O O . LYS A 1 105 ? 17.147 -1.769 -12.447 1.00 87.00 105 LYS A O 1
ATOM 837 N N . GLU A 1 106 ? 18.950 -0.819 -11.491 1.00 85.38 106 GLU A N 1
ATOM 838 C CA . GLU A 1 106 ? 19.447 -0.227 -12.723 1.00 85.38 106 GLU A CA 1
ATOM 839 C C . GLU A 1 106 ? 19.893 -1.335 -13.678 1.00 85.38 106 GLU A C 1
ATOM 841 O O . GLU A 1 106 ? 20.515 -2.323 -13.272 1.00 85.38 106 GLU A O 1
ATOM 846 N N . VAL A 1 107 ? 19.587 -1.163 -14.961 1.00 84.56 107 VAL A N 1
ATOM 847 C CA . VAL A 1 107 ? 19.967 -2.127 -15.990 1.00 84.56 107 VAL A CA 1
ATOM 848 C C . VAL A 1 107 ? 21.236 -1.657 -16.677 1.00 84.56 107 VAL A C 1
ATOM 850 O O . VAL A 1 107 ? 21.296 -0.569 -17.245 1.00 84.56 107 VAL A O 1
ATOM 853 N N . LYS A 1 108 ? 22.261 -2.513 -16.660 1.00 84.44 108 LYS A N 1
ATOM 854 C CA . LYS A 1 108 ? 23.486 -2.297 -17.431 1.00 84.44 108 LYS A CA 1
ATOM 855 C C . LYS A 1 108 ? 23.241 -2.708 -18.877 1.00 84.44 108 LYS A C 1
ATOM 857 O O . LYS A 1 108 ? 23.194 -3.896 -19.188 1.00 84.44 108 LYS A O 1
ATOM 862 N N . ILE A 1 109 ? 23.095 -1.724 -19.757 1.00 86.81 109 ILE A N 1
ATOM 863 C CA . ILE A 1 109 ? 22.871 -1.951 -21.185 1.00 86.81 109 ILE A CA 1
ATOM 864 C C . ILE A 1 109 ? 24.175 -1.749 -21.958 1.00 86.81 109 ILE A C 1
ATOM 866 O O . ILE A 1 109 ? 24.768 -0.674 -21.928 1.00 86.81 109 ILE A O 1
ATOM 870 N N . ASN A 1 110 ? 24.606 -2.780 -22.687 1.00 86.38 110 ASN A N 1
ATOM 871 C CA . ASN A 1 110 ? 25.745 -2.693 -23.596 1.00 86.38 110 ASN A CA 1
ATOM 872 C C . ASN A 1 110 ? 25.268 -2.341 -25.013 1.00 86.38 110 ASN A C 1
ATOM 874 O O . ASN A 1 110 ? 24.523 -3.102 -25.623 1.00 86.38 110 ASN A O 1
ATOM 878 N N . THR A 1 111 ? 25.731 -1.209 -25.545 1.00 89.62 111 THR A N 1
ATOM 879 C CA . THR A 1 111 ? 25.396 -0.729 -26.898 1.00 89.62 111 THR A CA 1
ATOM 880 C C . THR A 1 111 ? 26.438 -1.107 -27.960 1.00 89.62 111 THR A C 1
ATOM 882 O O . THR A 1 111 ? 26.428 -0.562 -29.068 1.00 89.62 111 THR A O 1
ATOM 885 N N . PHE A 1 112 ? 27.358 -2.028 -27.656 1.00 89.44 112 PHE A N 1
ATOM 886 C CA . PHE A 1 112 ? 28.343 -2.528 -28.616 1.00 89.44 112 PHE A CA 1
ATOM 887 C C . PHE A 1 112 ? 27.667 -3.165 -29.836 1.00 89.44 112 PHE A C 1
ATOM 889 O O . PHE A 1 112 ? 26.724 -3.938 -29.691 1.00 89.44 112 PHE A O 1
ATOM 896 N N . LEU A 1 113 ? 28.166 -2.832 -31.035 1.00 88.00 113 LEU A N 1
ATOM 897 C CA . LEU A 1 113 ? 27.602 -3.274 -32.314 1.00 88.00 113 LEU A CA 1
ATOM 898 C C . LEU A 1 113 ? 26.080 -3.101 -32.350 1.00 88.00 113 LEU A C 1
ATOM 900 O O . LEU A 1 113 ? 25.364 -4.064 -32.571 1.00 88.00 113 LEU A O 1
ATOM 904 N N . THR A 1 114 ? 25.588 -1.891 -32.093 1.00 92.31 114 THR A N 1
ATOM 905 C CA . THR A 1 114 ? 24.185 -1.501 -32.308 1.00 92.31 114 THR A CA 1
ATOM 906 C C . THR A 1 114 ? 24.113 -0.422 -33.386 1.00 92.31 114 THR A C 1
ATOM 908 O O . THR A 1 114 ? 25.114 0.233 -33.698 1.00 92.31 114 THR A O 1
ATOM 911 N N . ARG A 1 115 ? 22.935 -0.224 -33.988 1.00 91.75 115 ARG A N 1
ATOM 912 C CA . ARG A 1 115 ? 22.707 0.856 -34.953 1.00 91.75 115 ARG A CA 1
ATOM 913 C C . ARG A 1 115 ? 22.873 2.213 -34.270 1.00 91.75 115 ARG A C 1
ATOM 915 O O . ARG A 1 115 ? 22.556 2.380 -33.094 1.00 91.75 115 ARG A O 1
ATOM 922 N N . ARG A 1 116 ? 23.342 3.208 -35.030 1.00 90.88 116 ARG A N 1
ATOM 923 C CA . ARG A 1 116 ? 23.654 4.556 -34.521 1.00 90.88 116 ARG A CA 1
ATOM 924 C C . ARG A 1 116 ? 22.480 5.205 -33.780 1.00 90.88 116 ARG A C 1
ATOM 926 O O . ARG A 1 116 ? 22.701 5.760 -32.708 1.00 90.88 116 ARG A O 1
ATOM 933 N N . ASN A 1 117 ? 21.267 5.109 -34.327 1.00 91.50 117 ASN A N 1
ATOM 934 C CA . ASN A 1 117 ? 20.068 5.704 -33.726 1.00 91.50 117 ASN A CA 1
ATOM 935 C C . ASN A 1 117 ? 19.753 5.049 -32.378 1.00 91.50 117 ASN A C 1
ATOM 937 O O . ASN A 1 117 ? 19.716 5.742 -31.367 1.00 91.50 117 ASN A O 1
ATOM 941 N N . THR A 1 118 ? 19.712 3.713 -32.331 1.00 94.19 118 THR A N 1
ATOM 942 C CA . THR A 1 118 ? 19.525 2.956 -31.086 1.00 94.19 118 THR A CA 1
ATOM 943 C C . THR A 1 118 ? 20.597 3.273 -30.048 1.00 94.19 118 THR A C 1
ATOM 945 O O . THR A 1 118 ? 20.281 3.517 -28.888 1.00 94.19 118 THR A O 1
ATOM 948 N N . LYS A 1 119 ? 21.873 3.330 -30.450 1.00 94.38 119 LYS A N 1
ATOM 949 C CA . LYS A 1 119 ? 22.970 3.711 -29.551 1.00 94.38 119 LYS A CA 1
ATOM 950 C C . LYS A 1 119 ? 22.775 5.118 -28.982 1.00 94.38 119 LYS A C 1
ATOM 952 O O . LYS A 1 119 ? 23.013 5.331 -27.796 1.00 94.38 119 LYS A O 1
ATOM 957 N N . SER A 1 120 ? 22.370 6.068 -29.826 1.00 94.19 120 SER A N 1
ATOM 958 C CA . SER A 1 120 ? 22.102 7.449 -29.419 1.00 94.19 120 SER A CA 1
ATOM 959 C C . SER A 1 120 ? 20.951 7.513 -28.421 1.00 94.19 120 SER A C 1
ATOM 961 O O . SER A 1 120 ? 21.134 8.072 -27.344 1.00 94.19 120 SER A O 1
ATOM 963 N N . PHE A 1 121 ? 19.814 6.890 -28.738 1.00 96.00 121 PHE A N 1
ATOM 964 C CA . PHE A 1 121 ? 18.651 6.819 -27.855 1.00 96.00 121 PHE A CA 1
ATOM 965 C C . PHE A 1 121 ? 19.013 6.214 -26.492 1.00 96.00 121 PHE A C 1
ATOM 967 O O . PHE A 1 121 ? 18.805 6.837 -25.454 1.00 96.00 121 PHE A O 1
ATOM 974 N N . ILE A 1 122 ? 19.647 5.038 -26.472 1.00 95.50 122 ILE A N 1
ATOM 975 C CA . ILE A 1 122 ? 19.989 4.363 -25.215 1.00 95.50 122 ILE A CA 1
ATOM 976 C C . ILE A 1 122 ? 20.907 5.225 -24.343 1.00 95.50 122 ILE A C 1
ATOM 978 O O . ILE A 1 122 ? 20.650 5.378 -23.152 1.00 95.50 122 ILE A O 1
ATOM 982 N N . ASN A 1 123 ? 21.960 5.806 -24.919 1.00 92.69 123 ASN A N 1
ATOM 983 C CA . ASN A 1 123 ? 22.952 6.551 -24.142 1.00 92.69 123 ASN A CA 1
ATOM 984 C C . ASN A 1 123 ? 22.468 7.944 -23.717 1.00 92.69 123 ASN A C 1
ATOM 986 O O . ASN A 1 123 ? 22.870 8.435 -22.663 1.00 92.69 123 ASN A O 1
ATOM 990 N N . ASN A 1 124 ? 21.646 8.601 -24.538 1.00 92.50 124 ASN A N 1
ATOM 991 C CA . ASN A 1 124 ? 21.231 9.980 -24.287 1.00 92.50 124 ASN A CA 1
ATOM 992 C C . ASN A 1 124 ? 19.890 10.092 -23.572 1.00 92.50 124 ASN A C 1
ATOM 994 O O . ASN A 1 124 ? 19.675 11.105 -22.912 1.00 92.50 124 ASN A O 1
ATOM 998 N N . GLU A 1 125 ? 19.032 9.083 -23.687 1.00 93.69 125 GLU A N 1
ATOM 999 C CA . GLU A 1 125 ? 17.679 9.098 -23.144 1.00 93.69 125 GLU A CA 1
ATOM 1000 C C . GLU A 1 125 ? 17.506 8.013 -22.082 1.00 93.69 125 GLU A C 1
ATOM 1002 O O . GLU A 1 125 ? 17.431 8.333 -20.899 1.00 93.69 125 GLU A O 1
ATOM 1007 N N . PHE A 1 126 ? 17.563 6.728 -22.448 1.00 95.31 126 PHE A N 1
ATOM 1008 C CA . PHE A 1 126 ? 17.272 5.647 -21.496 1.00 95.31 126 PHE A CA 1
ATOM 1009 C C . PHE A 1 126 ? 18.217 5.626 -20.283 1.00 95.31 126 PHE A C 1
ATOM 1011 O O . PHE A 1 126 ? 17.756 5.627 -19.144 1.00 95.31 126 PHE A O 1
ATOM 1018 N N . ILE A 1 127 ? 19.537 5.635 -20.507 1.00 92.88 127 ILE A N 1
ATOM 1019 C CA . ILE A 1 127 ? 20.545 5.558 -19.432 1.00 92.88 127 ILE A CA 1
ATOM 1020 C C . ILE A 1 127 ? 20.500 6.788 -18.514 1.00 92.88 127 ILE A C 1
ATOM 1022 O O . ILE A 1 127 ? 20.922 6.696 -17.366 1.00 92.88 127 ILE A O 1
ATOM 1026 N N . LYS A 1 128 ? 19.970 7.925 -18.977 1.00 91.69 128 LYS A N 1
ATOM 1027 C CA . LYS A 1 128 ? 19.809 9.120 -18.137 1.00 91.69 128 LYS A CA 1
ATOM 1028 C C . LYS A 1 128 ? 18.493 9.090 -17.368 1.00 91.69 128 LYS A C 1
ATOM 1030 O O . LYS A 1 128 ? 18.486 9.292 -16.162 1.00 91.69 128 LYS A O 1
ATOM 1035 N N . THR A 1 129 ? 17.392 8.794 -18.052 1.00 95.12 129 THR A N 1
ATOM 1036 C CA . THR A 1 129 ? 16.044 8.885 -17.483 1.00 95.12 129 THR A CA 1
ATOM 1037 C C . THR A 1 129 ? 15.705 7.705 -16.573 1.00 95.12 129 THR A C 1
ATOM 1039 O O . THR A 1 129 ? 15.162 7.903 -15.489 1.00 95.12 129 THR A O 1
ATOM 1042 N N . TYR A 1 130 ? 16.017 6.468 -16.969 1.00 95.88 130 TYR A N 1
ATOM 1043 C CA . TYR A 1 130 ? 15.579 5.280 -16.227 1.00 95.88 130 TYR A CA 1
ATOM 1044 C C . TYR A 1 130 ? 16.145 5.195 -14.793 1.00 95.88 130 TYR A C 1
ATOM 1046 O O . TYR A 1 130 ? 15.364 4.928 -13.874 1.00 95.88 130 TYR A O 1
ATOM 1054 N N . PRO A 1 131 ? 17.443 5.473 -14.537 1.00 94.50 131 PRO A N 1
ATOM 1055 C CA . PRO A 1 131 ? 17.969 5.492 -13.170 1.00 94.50 131 PRO A CA 1
ATOM 1056 C C . PRO A 1 131 ? 17.291 6.534 -12.275 1.00 94.50 131 PRO A C 1
ATOM 1058 O O . PRO A 1 131 ? 16.996 6.253 -11.112 1.00 94.50 131 PRO A O 1
ATOM 1061 N N . GLU A 1 132 ? 16.984 7.718 -12.815 1.00 94.94 132 GLU A N 1
ATOM 1062 C CA . GLU A 1 132 ? 16.255 8.759 -12.083 1.00 94.94 132 GLU A CA 1
ATOM 1063 C C . GLU A 1 132 ? 14.839 8.300 -11.724 1.00 94.94 132 GLU A C 1
ATOM 1065 O O . GLU A 1 132 ? 14.420 8.453 -10.575 1.00 94.94 132 GLU A O 1
ATOM 1070 N N . LEU A 1 133 ? 14.128 7.664 -12.664 1.00 96.62 133 LEU A N 1
ATOM 1071 C CA . LEU A 1 133 ? 12.793 7.118 -12.412 1.00 96.62 133 LEU A CA 1
ATOM 1072 C C . LEU A 1 133 ? 12.806 6.041 -11.324 1.00 96.62 133 LEU A C 1
ATOM 1074 O O . LEU A 1 133 ? 11.977 6.105 -10.410 1.00 96.62 133 LEU A O 1
ATOM 1078 N N . ILE A 1 134 ? 13.761 5.101 -11.347 1.00 95.31 134 ILE A N 1
ATOM 1079 C CA . ILE A 1 134 ? 13.897 4.102 -10.273 1.00 95.31 134 ILE A CA 1
ATOM 1080 C C . ILE A 1 134 ? 14.188 4.789 -8.941 1.00 95.31 134 ILE A C 1
ATOM 1082 O O . ILE A 1 134 ? 13.570 4.448 -7.931 1.00 95.31 134 ILE A O 1
ATOM 1086 N N . LYS A 1 135 ? 15.118 5.749 -8.910 1.00 94.50 135 LYS A N 1
ATOM 1087 C CA . LYS A 1 135 ? 15.477 6.466 -7.681 1.00 94.50 135 LYS A CA 1
ATOM 1088 C C . LYS A 1 135 ? 14.260 7.168 -7.079 1.00 94.50 135 LYS A C 1
ATOM 1090 O O . LYS A 1 135 ? 14.004 7.020 -5.885 1.00 94.50 135 LYS A O 1
ATOM 1095 N N . SER A 1 136 ? 13.483 7.878 -7.897 1.00 95.56 136 SER A N 1
ATOM 1096 C CA . SER A 1 136 ? 12.238 8.520 -7.466 1.00 95.56 136 SER A CA 1
ATOM 1097 C C . SER A 1 136 ? 11.180 7.508 -7.027 1.00 95.56 136 SER A C 1
ATOM 1099 O O . SER A 1 136 ? 10.503 7.742 -6.030 1.00 95.56 136 SER A O 1
ATOM 1101 N N . THR A 1 137 ? 11.078 6.368 -7.716 1.00 95.75 137 THR A N 1
ATOM 1102 C CA . THR A 1 137 ? 10.172 5.267 -7.350 1.00 95.75 137 THR A CA 1
ATOM 1103 C C . THR A 1 137 ? 10.518 4.714 -5.969 1.00 95.75 137 THR A C 1
ATOM 1105 O O . THR A 1 137 ? 9.659 4.634 -5.100 1.00 95.75 137 THR A O 1
ATOM 1108 N N . LYS A 1 138 ? 11.792 4.413 -5.706 1.00 93.56 138 LYS A N 1
ATOM 1109 C CA . LYS A 1 138 ? 12.237 3.939 -4.387 1.00 93.56 138 LYS A CA 1
ATOM 1110 C C . LYS A 1 138 ? 11.984 4.971 -3.293 1.00 93.56 138 LYS A C 1
ATOM 1112 O O . LYS A 1 138 ? 11.484 4.621 -2.232 1.00 93.56 138 LYS A O 1
ATOM 1117 N N . ALA A 1 139 ? 12.283 6.241 -3.561 1.00 93.56 139 ALA A N 1
ATOM 1118 C CA . ALA A 1 139 ? 12.084 7.310 -2.589 1.00 93.56 139 ALA A CA 1
ATOM 1119 C C . ALA A 1 139 ? 10.604 7.507 -2.224 1.00 93.56 139 ALA A C 1
ATOM 1121 O O . ALA A 1 139 ? 10.285 7.680 -1.049 1.00 93.56 139 ALA A O 1
ATOM 1122 N N . ILE A 1 140 ? 9.692 7.478 -3.206 1.00 95.50 140 ILE A N 1
ATOM 1123 C CA . ILE A 1 140 ? 8.262 7.657 -2.923 1.00 95.50 140 ILE A CA 1
ATOM 1124 C C . ILE A 1 140 ? 7.669 6.450 -2.197 1.00 95.50 140 ILE A C 1
ATOM 1126 O O . ILE A 1 140 ? 6.815 6.608 -1.328 1.00 95.50 140 ILE A O 1
ATOM 1130 N N . LEU A 1 141 ? 8.158 5.251 -2.508 1.00 93.62 141 LEU A N 1
ATOM 1131 C CA . LEU A 1 141 ? 7.747 4.036 -1.824 1.00 93.62 141 LEU A CA 1
ATOM 1132 C C . LEU A 1 141 ? 8.264 4.000 -0.386 1.00 93.62 141 LEU A C 1
ATOM 1134 O O . LEU A 1 141 ? 7.511 3.609 0.498 1.00 93.62 141 LEU A O 1
ATOM 1138 N N . GLU A 1 142 ? 9.478 4.474 -0.106 1.00 92.12 142 GLU A N 1
ATOM 1139 C CA . GLU A 1 142 ? 9.967 4.580 1.276 1.00 92.12 142 GLU A CA 1
ATOM 1140 C C . GLU A 1 142 ? 9.095 5.520 2.121 1.00 92.12 142 GLU A C 1
ATOM 1142 O O . GLU A 1 142 ? 8.777 5.211 3.264 1.00 92.12 142 GLU A O 1
ATOM 1147 N N . LYS A 1 143 ? 8.613 6.627 1.542 1.00 93.31 143 LYS A N 1
ATOM 1148 C CA . LYS A 1 143 ? 7.622 7.483 2.214 1.00 93.31 143 LYS A CA 1
ATOM 1149 C C . LYS A 1 143 ? 6.305 6.752 2.470 1.00 93.31 143 LYS A C 1
ATOM 1151 O O . LYS A 1 143 ? 5.762 6.837 3.562 1.00 93.31 143 LYS A O 1
ATOM 1156 N N . GLN A 1 144 ? 5.805 5.999 1.489 1.00 94.50 144 GLN A N 1
ATOM 1157 C CA . GLN A 1 144 ? 4.600 5.185 1.671 1.00 94.50 144 GLN A CA 1
ATOM 1158 C C . GLN A 1 144 ? 4.764 4.155 2.796 1.00 94.50 144 GLN A C 1
ATOM 1160 O O . GLN A 1 144 ? 3.817 3.901 3.537 1.00 94.50 144 GLN A O 1
ATOM 1165 N N . LYS A 1 145 ? 5.962 3.578 2.944 1.00 93.19 145 LYS A N 1
ATOM 1166 C CA . LYS A 1 145 ? 6.269 2.619 4.007 1.00 93.19 145 LYS A CA 1
ATOM 1167 C C . LYS A 1 145 ? 6.075 3.220 5.399 1.00 93.19 145 LYS A C 1
ATOM 1169 O O . LYS A 1 145 ? 5.513 2.546 6.248 1.00 93.19 145 LYS A O 1
ATOM 1174 N N . GLN A 1 146 ? 6.433 4.486 5.602 1.00 92.25 146 GLN A N 1
ATOM 1175 C CA . GLN A 1 146 ? 6.205 5.174 6.880 1.00 92.25 146 GLN A CA 1
ATOM 1176 C C . GLN A 1 146 ? 4.711 5.209 7.245 1.00 92.25 146 GLN A C 1
ATOM 1178 O O . GLN A 1 146 ? 4.349 4.885 8.373 1.00 92.25 146 GLN A O 1
ATOM 1183 N N . ASN A 1 147 ? 3.835 5.490 6.274 1.00 93.31 147 ASN A N 1
ATOM 1184 C CA . ASN A 1 147 ? 2.382 5.477 6.494 1.00 93.31 147 ASN A CA 1
ATOM 1185 C C . ASN A 1 147 ? 1.861 4.059 6.789 1.00 93.31 147 ASN A C 1
ATOM 1187 O O . ASN A 1 147 ? 0.924 3.889 7.565 1.00 93.31 147 ASN A O 1
ATOM 1191 N N . LEU A 1 148 ? 2.464 3.030 6.182 1.00 94.06 148 LEU A N 1
ATOM 1192 C CA . LEU A 1 148 ? 2.123 1.628 6.450 1.00 94.06 148 LEU A CA 1
ATOM 1193 C C . LEU A 1 148 ? 2.597 1.162 7.830 1.00 94.06 148 LEU A C 1
ATOM 1195 O O . LEU A 1 148 ? 1.899 0.384 8.478 1.00 94.06 148 LEU A O 1
ATOM 1199 N N . ASP A 1 149 ? 3.752 1.637 8.288 1.00 93.50 149 ASP A N 1
ATOM 1200 C CA . ASP A 1 149 ? 4.263 1.349 9.627 1.00 93.50 149 ASP A CA 1
ATOM 1201 C C . ASP A 1 149 ? 3.363 1.995 10.695 1.00 93.50 149 ASP A C 1
ATOM 1203 O O . ASP A 1 149 ? 3.015 1.348 11.683 1.00 93.50 149 ASP A O 1
ATOM 1207 N N . GLU A 1 150 ? 2.895 3.225 10.461 1.00 92.25 150 GLU A N 1
ATOM 1208 C CA . GLU A 1 150 ? 1.906 3.888 11.320 1.00 92.25 150 GLU A CA 1
ATOM 1209 C C . GLU A 1 150 ? 0.557 3.150 11.314 1.00 92.25 150 GLU A C 1
ATOM 1211 O O . GLU A 1 150 ? 0.002 2.856 12.374 1.00 92.25 150 GLU A O 1
ATOM 1216 N N . TYR A 1 151 ? 0.068 2.758 10.131 1.00 93.56 151 TYR A N 1
ATOM 1217 C CA . TYR A 1 151 ? -1.130 1.926 9.982 1.00 93.56 151 TYR A CA 1
ATOM 1218 C C . TYR A 1 151 ? -1.035 0.621 10.788 1.00 93.56 151 TYR A C 1
ATOM 1220 O O . TYR A 1 151 ? -1.988 0.235 11.468 1.00 93.56 151 TYR A O 1
ATOM 1228 N N . LYS A 1 152 ? 0.119 -0.055 10.731 1.00 93.94 152 LYS A N 1
ATOM 1229 C CA . LYS A 1 152 ? 0.383 -1.303 11.459 1.00 93.94 152 LYS A CA 1
ATOM 1230 C C . LYS A 1 152 ? 0.511 -1.083 12.967 1.00 93.94 152 LYS A C 1
ATOM 1232 O O . LYS A 1 152 ? 0.072 -1.928 13.741 1.00 93.94 152 LYS A O 1
ATOM 1237 N N . SER A 1 153 ? 1.092 0.036 13.393 1.00 92.62 153 SER A N 1
ATOM 1238 C CA . SER A 1 153 ? 1.158 0.414 14.808 1.00 92.62 153 SER A CA 1
ATOM 1239 C C . SER A 1 153 ? -0.245 0.602 15.393 1.00 92.62 153 SER A C 1
ATOM 1241 O O . SER A 1 153 ? -0.578 0.007 16.418 1.00 92.62 153 SER A O 1
ATOM 1243 N N . LEU A 1 154 ? -1.108 1.342 14.683 1.00 92.19 154 LEU A N 1
ATOM 1244 C CA . LEU A 1 154 ? -2.515 1.503 15.059 1.00 92.19 154 LEU A CA 1
ATOM 1245 C C . LEU A 1 154 ? -3.263 0.166 15.058 1.00 92.19 154 LEU A C 1
ATOM 1247 O O . LEU A 1 154 ? -4.077 -0.065 15.946 1.00 92.19 154 LEU A O 1
ATOM 1251 N N . ASP A 1 155 ? -2.965 -0.739 14.124 1.00 91.19 155 ASP A N 1
ATOM 1252 C CA . ASP A 1 155 ? -3.544 -2.087 14.114 1.00 91.19 155 ASP A CA 1
ATOM 1253 C C . ASP A 1 155 ? -3.262 -2.862 15.409 1.00 91.19 155 ASP A C 1
ATOM 1255 O O . ASP A 1 155 ? -4.157 -3.503 15.954 1.00 91.19 155 ASP A O 1
ATOM 1259 N N . GLY A 1 156 ? -2.042 -2.754 15.944 1.00 90.06 156 GLY A N 1
ATOM 1260 C CA . GLY A 1 156 ? -1.661 -3.395 17.205 1.00 90.06 156 GLY A CA 1
ATOM 1261 C C . GLY A 1 156 ? -2.442 -2.880 18.419 1.00 90.06 156 GLY A C 1
ATOM 1262 O O . GLY A 1 156 ? -2.671 -3.633 19.363 1.00 90.06 156 GLY A O 1
ATOM 1263 N N . ILE A 1 157 ? -2.888 -1.621 18.383 1.00 92.25 157 ILE A N 1
ATOM 1264 C CA . ILE A 1 157 ? -3.704 -1.002 19.438 1.00 92.25 157 ILE A CA 1
ATOM 1265 C C . ILE A 1 157 ? -5.188 -1.348 19.243 1.00 92.25 157 ILE A C 1
ATOM 1267 O O . ILE A 1 157 ? -5.890 -1.701 20.190 1.00 92.25 157 ILE A O 1
ATOM 1271 N N . LEU A 1 158 ? -5.673 -1.256 18.003 1.00 93.19 158 LEU A N 1
ATOM 1272 C CA . LEU A 1 158 ? -7.093 -1.339 17.659 1.00 93.19 158 LEU A CA 1
ATOM 1273 C C . LEU A 1 158 ? -7.576 -2.766 17.371 1.00 93.19 158 LEU A C 1
ATOM 1275 O O . LEU A 1 158 ? -8.781 -3.000 17.374 1.00 93.19 158 LEU A O 1
ATOM 1279 N N . GLY A 1 159 ? -6.679 -3.731 17.154 1.00 88.50 159 GLY A N 1
ATOM 1280 C CA . GLY A 1 159 ? -7.016 -5.093 16.724 1.00 88.50 159 GLY A CA 1
ATOM 1281 C C . GLY A 1 159 ? -8.073 -5.782 17.593 1.00 88.50 159 GLY A C 1
ATOM 1282 O O . GLY A 1 159 ? -8.991 -6.425 17.078 1.00 88.50 159 GLY A O 1
ATOM 1283 N N . ASN A 1 160 ? -8.017 -5.563 18.909 1.00 89.94 160 ASN A N 1
ATOM 1284 C CA . ASN A 1 160 ? -8.984 -6.119 19.858 1.00 89.94 160 ASN A CA 1
ATOM 1285 C C . ASN A 1 160 ? -10.412 -5.577 19.662 1.00 89.94 160 ASN A C 1
ATOM 1287 O O . ASN A 1 160 ? -11.367 -6.297 19.945 1.00 89.94 160 ASN A O 1
ATOM 1291 N N . ILE A 1 161 ? -10.580 -4.359 19.128 1.00 92.62 161 ILE A N 1
ATOM 1292 C CA . ILE A 1 161 ? -11.904 -3.814 18.778 1.00 92.62 161 ILE A CA 1
ATOM 1293 C C . ILE A 1 161 ? -12.551 -4.657 17.675 1.00 92.62 161 ILE A C 1
ATOM 1295 O O . ILE A 1 161 ? -13.750 -4.934 17.715 1.00 92.62 161 ILE A O 1
ATOM 1299 N N . TYR A 1 162 ? -11.771 -5.086 16.682 1.00 89.06 162 TYR A N 1
ATOM 1300 C CA . TYR A 1 162 ? -12.303 -5.849 15.554 1.00 89.06 162 TYR A CA 1
ATOM 1301 C C . TYR A 1 162 ? -12.634 -7.291 15.940 1.00 89.06 162 TYR A C 1
ATOM 1303 O O . TYR A 1 162 ? -13.685 -7.797 15.533 1.00 89.06 162 TYR A O 1
ATOM 1311 N N . LEU A 1 163 ? -11.778 -7.915 16.758 1.00 87.00 163 LEU A N 1
ATOM 1312 C CA . LEU A 1 163 ? -11.937 -9.293 17.233 1.00 87.00 163 LEU A CA 1
ATOM 1313 C C . LEU A 1 163 ? -13.088 -9.460 18.232 1.00 87.00 163 LEU A C 1
ATOM 1315 O O . LEU A 1 163 ? -13.696 -10.528 18.288 1.00 87.00 163 LEU A O 1
ATOM 1319 N N . TYR A 1 164 ? -13.411 -8.424 19.008 1.00 90.06 164 TYR A N 1
ATOM 1320 C CA . TYR A 1 164 ? -14.491 -8.514 19.983 1.00 90.06 164 TYR A CA 1
ATOM 1321 C C . TYR A 1 164 ? -15.865 -8.617 19.302 1.00 90.06 164 TYR A C 1
ATOM 1323 O O . TYR A 1 164 ? -16.236 -7.801 18.445 1.00 90.06 164 TYR A O 1
ATOM 1331 N N . ASN A 1 165 ? -16.641 -9.628 19.702 1.00 90.00 165 ASN A N 1
ATOM 1332 C CA . ASN A 1 165 ? -18.025 -9.818 19.284 1.00 90.00 165 ASN A CA 1
ATOM 1333 C C . ASN A 1 165 ? -18.961 -9.754 20.506 1.00 90.00 165 ASN A C 1
ATOM 1335 O O . ASN A 1 165 ? -19.088 -10.751 21.224 1.00 90.00 165 ASN A O 1
ATOM 1339 N N . PRO A 1 166 ? -19.657 -8.624 20.725 1.00 92.44 166 PRO A N 1
ATOM 1340 C CA . PRO A 1 166 ? -20.518 -8.455 21.891 1.00 92.44 166 PRO A CA 1
ATOM 1341 C C . PRO A 1 166 ? -21.726 -9.400 21.878 1.00 92.44 166 PRO A C 1
ATOM 1343 O O . PRO A 1 166 ? -22.218 -9.762 22.943 1.00 92.44 166 PRO A O 1
ATOM 1346 N N . GLU A 1 167 ? -22.191 -9.853 20.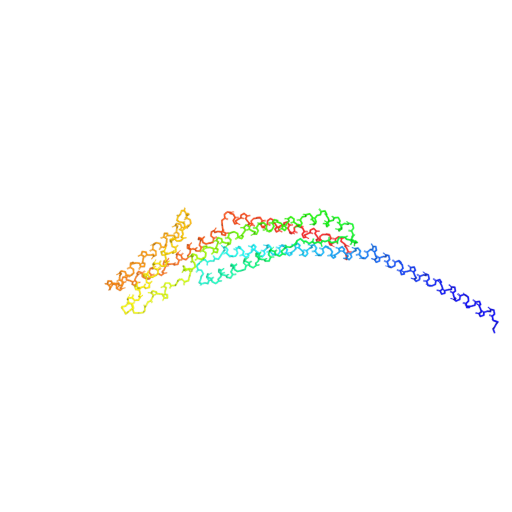707 1.00 91.94 167 GLU A N 1
ATOM 1347 C CA . GLU A 1 167 ? -23.299 -10.813 20.628 1.00 91.94 167 GLU A CA 1
ATOM 1348 C C . GLU A 1 167 ? -22.908 -12.178 21.176 1.00 91.94 167 GLU A C 1
ATOM 1350 O O . GLU A 1 167 ? -23.690 -12.807 21.877 1.00 91.94 167 GLU A O 1
ATOM 1355 N N . THR A 1 168 ? -21.698 -12.643 20.869 1.00 89.44 168 THR A N 1
ATOM 1356 C CA . THR A 1 168 ? -21.218 -13.942 21.364 1.00 89.44 168 THR A CA 1
ATOM 1357 C C . THR A 1 168 ? -20.940 -13.897 22.863 1.00 89.44 168 THR A C 1
ATOM 1359 O O . THR A 1 168 ? -21.122 -14.891 23.564 1.00 89.44 168 THR A O 1
ATOM 1362 N N . ASP A 1 169 ? -20.492 -12.745 23.359 1.00 90.88 169 ASP A N 1
ATOM 1363 C CA . ASP A 1 169 ? -19.999 -12.632 24.725 1.00 90.88 169 ASP A CA 1
ATOM 1364 C C . ASP A 1 169 ? -21.101 -12.266 25.734 1.00 90.88 169 ASP A C 1
ATOM 1366 O O . ASP A 1 169 ? -21.110 -12.786 26.852 1.00 90.88 169 ASP A O 1
ATOM 1370 N N . LEU A 1 170 ? -22.068 -11.430 25.340 1.00 93.50 170 LEU A N 1
ATOM 1371 C CA . LEU A 1 170 ? -23.070 -10.862 26.253 1.00 93.50 170 LEU A CA 1
ATOM 1372 C C . LEU A 1 170 ? -24.504 -11.353 26.021 1.00 93.50 170 LEU A C 1
ATOM 1374 O O . LEU A 1 170 ? -25.382 -11.053 26.830 1.00 93.50 170 LEU A O 1
ATOM 1378 N N . LYS A 1 171 ? -24.780 -12.098 24.946 1.00 90.75 171 LYS A N 1
ATOM 1379 C CA . LYS A 1 171 ? -26.103 -12.699 24.734 1.00 90.75 171 LYS A CA 1
ATOM 1380 C C . LYS A 1 171 ? -26.218 -14.007 25.521 1.00 90.75 171 LYS A C 1
ATOM 1382 O O . LYS A 1 171 ? -25.282 -14.801 25.552 1.00 90.75 171 LYS A O 1
ATOM 1387 N N . SER A 1 172 ? -27.375 -14.235 26.133 1.00 92.06 172 SER A N 1
ATOM 1388 C CA . SER A 1 172 ? -27.709 -15.472 26.844 1.00 92.06 172 SER A CA 1
ATOM 1389 C C . SER A 1 172 ? -29.181 -15.820 26.618 1.00 92.06 172 SER A C 1
ATOM 1391 O O . SER A 1 172 ? -30.007 -14.924 26.434 1.00 92.06 172 SER A O 1
ATOM 1393 N N . ASP A 1 173 ? -29.500 -17.113 26.626 1.00 89.31 173 ASP A N 1
ATOM 1394 C CA . ASP A 1 173 ? -30.881 -17.604 26.615 1.00 89.31 173 ASP A CA 1
ATOM 1395 C C . ASP A 1 173 ? -31.495 -17.599 28.030 1.00 89.31 173 ASP A C 1
ATOM 1397 O O . ASP A 1 173 ? -32.711 -17.471 28.173 1.00 89.31 173 ASP A O 1
ATOM 1401 N N . ASP A 1 174 ? -30.661 -17.662 29.078 1.00 91.75 174 ASP A N 1
ATOM 1402 C CA . ASP A 1 174 ? -31.062 -17.586 30.487 1.00 91.75 174 ASP A CA 1
ATOM 1403 C C . ASP A 1 174 ? -30.190 -16.579 31.255 1.00 91.75 174 ASP A C 1
ATOM 1405 O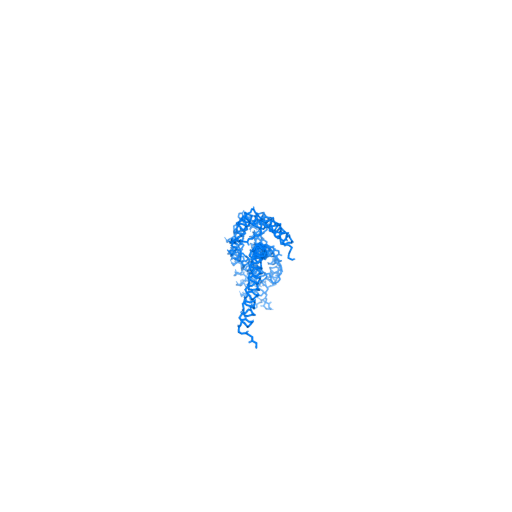 O . ASP A 1 174 ? -29.225 -16.906 31.952 1.00 91.75 174 ASP A O 1
ATOM 1409 N N . PHE A 1 175 ? -30.577 -15.307 31.151 1.00 90.12 175 PHE A N 1
ATOM 1410 C CA . PHE A 1 175 ? -29.898 -14.203 31.829 1.00 90.12 175 PHE A CA 1
ATOM 1411 C C . PHE A 1 175 ? -29.891 -14.320 33.358 1.00 90.12 175 PHE A C 1
ATOM 1413 O O . PHE A 1 175 ? -29.024 -13.725 33.997 1.00 90.12 175 PHE A O 1
ATOM 1420 N N . SER A 1 176 ? -30.854 -15.032 33.951 1.00 89.88 176 SER A N 1
ATOM 1421 C CA . SER A 1 176 ? -30.905 -15.201 35.405 1.00 89.88 176 SER A CA 1
ATOM 1422 C C . SER A 1 176 ? -29.838 -16.191 35.860 1.00 89.88 176 SER A C 1
ATOM 1424 O O . SER A 1 176 ? -29.117 -15.910 36.818 1.00 89.88 176 SER A O 1
ATOM 1426 N N . ALA A 1 177 ? -29.704 -17.313 35.148 1.00 92.25 177 ALA A N 1
ATOM 1427 C CA . ALA A 1 177 ? -28.685 -18.321 35.427 1.00 92.25 177 ALA A CA 1
ATOM 1428 C C . ALA A 1 177 ? -27.263 -17.823 35.108 1.00 92.25 177 ALA A C 1
ATOM 1430 O O . ALA A 1 177 ? -26.341 -18.058 35.887 1.00 92.25 177 ALA A O 1
ATOM 1431 N N . ASP A 1 178 ? -27.085 -17.079 34.012 1.00 93.88 178 ASP A N 1
ATOM 1432 C CA . ASP A 1 178 ? -25.767 -16.619 33.547 1.00 93.88 178 ASP A CA 1
ATOM 1433 C C . ASP A 1 178 ? -25.325 -15.264 34.127 1.00 93.88 178 ASP A C 1
ATOM 1435 O O . ASP A 1 178 ? -24.271 -14.735 33.765 1.00 93.88 178 ASP A O 1
ATOM 1439 N N . ARG A 1 179 ? -26.114 -14.678 35.031 1.00 93.38 179 ARG A N 1
ATOM 1440 C CA . ARG A 1 179 ? -25.957 -13.310 35.549 1.00 93.38 179 ARG A CA 1
ATOM 1441 C C . ARG A 1 179 ? -24.528 -12.949 35.965 1.00 93.38 179 ARG A C 1
ATOM 1443 O O . ARG A 1 179 ? -24.020 -11.908 35.556 1.00 93.38 179 ARG A O 1
ATOM 1450 N N . GLU A 1 180 ? -23.888 -13.788 36.779 1.00 93.25 180 GLU A N 1
ATOM 1451 C CA . GLU A 1 180 ? -22.535 -13.532 37.302 1.00 93.25 180 GLU A CA 1
ATOM 1452 C C . GLU A 1 180 ? -21.487 -13.564 36.190 1.00 93.25 180 GLU A C 1
ATOM 1454 O O . GLU A 1 180 ? -20.661 -12.660 36.082 1.00 93.25 180 GLU A O 1
ATOM 1459 N N . LYS A 1 181 ? -21.594 -14.545 35.293 1.00 95.06 181 LYS A N 1
ATOM 1460 C CA . LYS A 1 181 ? -20.709 -14.697 34.139 1.00 95.06 181 LYS A CA 1
ATOM 1461 C C . LYS A 1 181 ? -20.856 -13.539 33.150 1.00 95.06 181 LYS A C 1
ATOM 1463 O O . LYS A 1 181 ? -19.863 -13.044 32.625 1.00 95.06 181 LYS A O 1
ATOM 1468 N N . LEU A 1 182 ? -22.083 -13.080 32.903 1.00 95.25 182 LEU A N 1
ATOM 1469 C CA . LEU A 1 182 ? -22.346 -11.909 32.064 1.00 95.25 182 LEU A CA 1
ATOM 1470 C C . LEU A 1 182 ? -21.788 -10.625 32.694 1.00 95.25 182 LEU A C 1
ATOM 1472 O O . LEU A 1 182 ? -21.237 -9.788 31.981 1.00 95.25 182 LEU A O 1
ATOM 1476 N N . ALA A 1 183 ? -21.889 -10.474 34.019 1.00 94.31 183 ALA A N 1
ATOM 1477 C CA . ALA A 1 183 ? -21.343 -9.321 34.732 1.00 94.31 183 ALA A CA 1
ATOM 1478 C C . ALA A 1 183 ? -19.807 -9.290 34.680 1.00 94.31 183 ALA A C 1
ATOM 1480 O O . ALA A 1 183 ? -19.231 -8.218 34.482 1.00 94.31 183 ALA A O 1
ATOM 1481 N N . GLU A 1 184 ? -19.163 -10.454 34.811 1.00 95.06 184 GLU A N 1
ATOM 1482 C CA . GLU A 1 184 ? -17.713 -10.622 34.672 1.00 95.06 184 GLU A CA 1
ATOM 1483 C C . GLU A 1 184 ? -17.245 -10.290 33.249 1.00 95.06 184 GLU A C 1
ATOM 1485 O O . GLU A 1 184 ? -16.334 -9.484 33.071 1.00 95.06 184 GLU A O 1
ATOM 1490 N N . ARG A 1 185 ? -17.917 -10.827 32.223 1.00 95.88 185 ARG A N 1
ATOM 1491 C CA . ARG A 1 185 ? -17.610 -10.530 30.813 1.00 95.88 185 ARG A CA 1
ATOM 1492 C C . ARG A 1 185 ? -17.787 -9.054 30.474 1.00 95.88 185 ARG A C 1
ATOM 1494 O O . ARG A 1 185 ? -16.931 -8.472 29.813 1.00 95.88 185 ARG A O 1
ATOM 1501 N N . ALA A 1 186 ? -18.857 -8.423 30.962 1.00 96.00 186 ALA A N 1
ATOM 1502 C CA . ALA A 1 186 ? -19.076 -6.993 30.767 1.00 96.00 186 ALA A CA 1
ATOM 1503 C C . ALA A 1 186 ? -17.961 -6.152 31.414 1.00 96.00 186 ALA A C 1
ATOM 1505 O O . ALA A 1 186 ? -17.454 -5.219 30.789 1.00 96.00 186 ALA A O 1
ATOM 1506 N N . ALA A 1 187 ? -17.538 -6.504 32.634 1.00 94.44 187 ALA A N 1
ATOM 1507 C CA . ALA A 1 187 ? -16.433 -5.833 33.317 1.00 94.44 187 ALA A CA 1
ATOM 1508 C C . ALA A 1 187 ? -15.093 -6.031 32.583 1.00 94.44 187 ALA A C 1
ATOM 1510 O O . ALA A 1 187 ? -14.365 -5.064 32.366 1.00 94.44 187 ALA A O 1
ATOM 1511 N N . ALA A 1 188 ? -14.799 -7.252 32.129 1.00 94.88 188 ALA A N 1
ATOM 1512 C CA . ALA A 1 188 ? -13.593 -7.555 31.360 1.00 94.88 188 ALA A CA 1
ATOM 1513 C C . ALA A 1 188 ? -13.557 -6.805 30.016 1.00 94.88 188 ALA A C 1
ATOM 1515 O O . ALA A 1 188 ? -12.518 -6.268 29.628 1.00 94.88 188 ALA A O 1
ATOM 1516 N N . ALA A 1 189 ? -14.695 -6.706 29.320 1.00 95.56 189 ALA A N 1
ATOM 1517 C CA . ALA A 1 189 ? -14.811 -5.919 28.095 1.00 95.56 189 ALA A CA 1
ATOM 1518 C C . ALA A 1 189 ? -14.583 -4.418 28.355 1.00 95.56 189 ALA A C 1
ATOM 1520 O O . ALA A 1 189 ? -13.913 -3.753 27.563 1.00 95.56 189 ALA A O 1
ATOM 1521 N N . ALA A 1 190 ? -15.087 -3.887 29.475 1.00 96.06 190 ALA A N 1
ATOM 1522 C CA . ALA A 1 190 ? -14.874 -2.494 29.866 1.00 96.06 190 ALA A CA 1
ATOM 1523 C C . ALA A 1 190 ? -13.391 -2.216 30.152 1.00 96.06 190 ALA A C 1
ATOM 1525 O O . ALA A 1 190 ? -12.842 -1.228 29.664 1.00 96.06 190 ALA A O 1
ATOM 1526 N N . GLU A 1 191 ? -12.725 -3.114 30.881 1.00 95.44 191 GLU A N 1
ATOM 1527 C CA . GLU A 1 191 ? -11.288 -3.029 31.152 1.00 95.44 191 GLU A CA 1
ATOM 1528 C C . GLU A 1 191 ? -10.463 -3.105 29.858 1.00 95.44 191 GLU A C 1
ATOM 1530 O O . GLU A 1 191 ? -9.552 -2.303 29.647 1.00 95.44 191 GLU A O 1
ATOM 1535 N N . GLY A 1 192 ? -10.801 -4.037 28.961 1.00 94.44 192 GLY A N 1
ATOM 1536 C CA . GLY A 1 192 ? -10.139 -4.189 27.666 1.00 94.44 192 GLY A CA 1
ATOM 1537 C C . GLY A 1 192 ? -10.247 -2.931 26.805 1.00 94.44 192 GLY A C 1
ATOM 1538 O O . GLY A 1 192 ? -9.246 -2.469 26.262 1.00 94.44 192 GLY A O 1
ATOM 1539 N N . LEU A 1 193 ? -11.438 -2.334 26.730 1.00 95.75 193 LEU A N 1
ATOM 1540 C CA . LEU A 1 193 ? -11.658 -1.062 26.045 1.00 95.75 193 LEU A CA 1
ATOM 1541 C C . LEU A 1 193 ? -10.898 0.102 26.701 1.00 95.75 193 LEU A C 1
ATOM 1543 O O . LEU A 1 193 ? -10.346 0.939 25.987 1.00 95.75 193 LEU A O 1
ATOM 1547 N N . GLY A 1 194 ? -10.813 0.128 28.035 1.00 94.88 194 GLY A N 1
ATOM 1548 C CA . GLY A 1 194 ? -10.024 1.115 28.778 1.00 94.88 194 GLY A CA 1
ATOM 1549 C C . GLY A 1 194 ? -8.546 1.078 28.387 1.00 94.88 194 GLY A C 1
ATOM 1550 O O . GLY A 1 194 ? -7.991 2.097 27.986 1.00 94.88 194 GLY A O 1
ATOM 1551 N N . LYS A 1 195 ? -7.944 -0.119 28.353 1.00 94.94 195 LYS A N 1
ATOM 1552 C CA . LYS A 1 195 ? -6.547 -0.308 27.915 1.00 94.94 195 LYS A CA 1
ATOM 1553 C C . LYS A 1 195 ? -6.296 0.190 26.491 1.00 94.94 195 LYS A C 1
ATOM 1555 O O . LYS A 1 195 ? -5.202 0.659 26.192 1.00 94.94 195 LYS A O 1
ATOM 1560 N N . ILE A 1 196 ? -7.278 0.074 25.597 1.00 94.06 196 ILE A N 1
ATOM 1561 C CA . ILE A 1 196 ? -7.158 0.601 24.231 1.00 94.06 196 ILE A CA 1
ATOM 1562 C C . ILE A 1 196 ? -7.176 2.130 24.261 1.00 94.06 196 ILE A C 1
ATOM 1564 O O . ILE A 1 196 ? -6.310 2.751 23.654 1.00 94.06 196 ILE A O 1
ATOM 1568 N N . SER A 1 197 ? -8.111 2.732 25.003 1.00 93.06 197 SER A N 1
ATOM 1569 C CA . SER A 1 197 ? -8.186 4.189 25.167 1.00 93.06 197 SER A CA 1
ATOM 1570 C C . SER A 1 197 ? -6.906 4.786 25.756 1.00 93.06 197 SER A C 1
ATOM 1572 O O . SER A 1 197 ? -6.469 5.836 25.298 1.00 93.06 197 SER A O 1
ATOM 1574 N N . ASP A 1 198 ? -6.292 4.126 26.739 1.00 91.81 198 ASP A N 1
ATOM 1575 C CA . ASP A 1 198 ? -5.081 4.618 27.411 1.00 91.81 198 ASP A CA 1
ATOM 1576 C C . ASP A 1 198 ? -3.847 4.631 26.493 1.00 91.81 198 ASP A C 1
ATOM 1578 O O . ASP A 1 198 ? -2.930 5.427 26.685 1.00 91.81 198 ASP A O 1
ATOM 1582 N N . ASN A 1 199 ? -3.828 3.769 25.472 1.00 90.94 199 ASN A N 1
ATOM 1583 C CA . ASN A 1 199 ? -2.748 3.692 24.484 1.00 90.94 199 ASN A CA 1
ATOM 1584 C C . ASN A 1 199 ? -2.940 4.648 23.293 1.00 90.94 199 ASN A C 1
ATOM 1586 O O . ASN A 1 199 ? -2.114 4.670 22.379 1.00 90.94 199 ASN A O 1
ATOM 1590 N N . LEU A 1 200 ? -4.025 5.423 23.277 1.00 90.31 200 LEU A N 1
ATOM 1591 C CA . LEU A 1 200 ? -4.361 6.353 22.208 1.00 90.31 200 LEU A CA 1
ATOM 1592 C C . LEU A 1 200 ? -4.021 7.800 22.606 1.00 90.31 200 LEU A C 1
ATOM 1594 O O . LEU A 1 200 ? -4.389 8.280 23.677 1.00 90.31 200 LEU A O 1
ATOM 1598 N N . ASP A 1 201 ? -3.353 8.534 21.713 1.00 85.38 201 ASP A N 1
ATOM 1599 C CA . ASP A 1 201 ? -3.013 9.944 21.939 1.00 85.38 201 ASP A CA 1
ATOM 1600 C C . ASP A 1 201 ? -4.246 10.856 21.816 1.00 85.38 201 ASP A C 1
ATOM 1602 O O . ASP A 1 201 ? -4.664 11.254 20.725 1.00 85.38 201 ASP A O 1
ATOM 1606 N N . SER A 1 202 ? -4.810 11.223 22.966 1.00 80.12 202 SER A N 1
ATOM 1607 C CA . SER A 1 202 ? -5.989 12.092 23.075 1.00 80.12 202 SER A CA 1
ATOM 1608 C C . SER A 1 202 ? -5.817 13.515 22.524 1.00 80.12 202 SER A C 1
ATOM 1610 O O . SER A 1 202 ? -6.820 14.203 22.321 1.00 80.12 202 SER A O 1
ATOM 1612 N N . SER A 1 203 ? -4.585 13.968 22.256 1.00 75.94 203 SER A N 1
ATOM 1613 C CA . SER A 1 203 ? -4.330 15.304 21.700 1.00 75.94 203 SER A CA 1
ATOM 1614 C C . SER A 1 203 ? -4.728 15.424 20.224 1.00 75.94 203 SER A C 1
ATOM 1616 O O . SER A 1 203 ? -4.985 16.525 19.728 1.00 75.94 203 SER A O 1
ATOM 1618 N N . GLN A 1 204 ? -4.837 14.296 19.519 1.00 80.69 204 GLN A N 1
ATOM 1619 C CA . GLN A 1 204 ? -5.237 14.258 18.119 1.00 80.69 204 GLN A CA 1
ATOM 1620 C C . GLN A 1 204 ? -6.762 14.179 17.978 1.00 80.69 204 GLN A C 1
ATOM 1622 O O . GLN A 1 204 ? -7.419 13.321 18.565 1.00 80.69 204 GLN A O 1
ATOM 1627 N N . LEU A 1 205 ? -7.341 15.048 17.140 1.00 78.06 205 LEU A N 1
ATOM 1628 C CA . LEU A 1 205 ? -8.797 15.139 16.949 1.00 78.06 205 LEU A CA 1
ATOM 1629 C C . LEU A 1 205 ? -9.434 13.825 16.461 1.00 78.06 205 LEU A C 1
ATOM 1631 O O . LEU A 1 205 ? -10.525 13.468 16.899 1.00 78.06 205 LEU A O 1
ATOM 1635 N N . ALA A 1 206 ? -8.773 13.109 15.547 1.00 79.81 206 ALA A N 1
ATOM 1636 C CA . ALA A 1 206 ? -9.269 11.822 15.055 1.00 79.81 206 ALA A CA 1
ATOM 1637 C C . ALA A 1 206 ? -9.320 10.780 16.186 1.00 79.81 206 ALA A C 1
ATOM 1639 O O . ALA A 1 206 ? -10.293 10.042 16.332 1.00 79.81 206 ALA A O 1
ATOM 1640 N N . THR A 1 207 ? -8.302 10.787 17.040 1.00 86.94 207 THR A N 1
ATOM 1641 C CA . THR A 1 207 ? -8.171 9.884 18.180 1.00 86.94 207 THR A CA 1
ATOM 1642 C C . THR A 1 207 ? -9.169 10.203 19.292 1.00 86.94 207 THR A C 1
ATOM 1644 O O . THR A 1 207 ? -9.782 9.296 19.855 1.00 86.94 207 THR A O 1
ATOM 1647 N N . SER A 1 208 ? -9.412 11.485 19.577 1.00 87.44 208 SER A N 1
ATOM 1648 C CA . SER A 1 208 ? -10.346 11.905 20.630 1.00 87.44 208 SER A CA 1
ATOM 1649 C C . SER A 1 208 ? -11.792 11.480 20.349 1.00 87.44 208 SER A C 1
ATOM 1651 O O . SER A 1 208 ? -12.524 11.116 21.273 1.00 87.44 208 SER A O 1
ATOM 1653 N N . LYS A 1 209 ? -12.198 11.438 19.074 1.00 90.31 209 LYS A N 1
ATOM 1654 C CA . LYS A 1 209 ? -13.521 10.946 18.665 1.00 90.31 209 LYS A CA 1
ATOM 1655 C C . LYS A 1 209 ? -13.700 9.454 18.963 1.00 90.31 209 LYS A C 1
ATOM 1657 O O . LYS A 1 209 ? -14.734 9.070 19.515 1.00 90.31 209 LYS A O 1
ATOM 1662 N N . LEU A 1 210 ? -12.690 8.633 18.665 1.00 94.50 210 LEU A N 1
ATOM 1663 C CA . LEU A 1 210 ? -12.690 7.210 19.014 1.00 94.50 210 LEU A CA 1
ATOM 1664 C C . LEU A 1 210 ? -12.704 7.005 20.533 1.00 94.50 210 LEU A C 1
ATOM 1666 O O . LEU A 1 210 ? -13.534 6.246 21.032 1.00 94.50 210 LEU A O 1
ATOM 1670 N N . ILE A 1 211 ? -11.856 7.726 21.272 1.00 93.94 211 ILE A N 1
ATOM 1671 C CA . ILE A 1 211 ? -11.825 7.687 22.743 1.00 93.94 211 ILE A CA 1
ATOM 1672 C C . ILE A 1 211 ? -13.211 8.000 23.325 1.00 93.94 211 ILE A C 1
ATOM 1674 O O . ILE A 1 211 ? -13.688 7.291 24.207 1.00 93.94 211 ILE A O 1
ATOM 1678 N N . GLY A 1 212 ? -13.917 9.003 22.793 1.00 93.19 212 GLY A N 1
ATOM 1679 C CA . GLY A 1 212 ? -15.284 9.318 23.218 1.00 93.19 212 GLY A CA 1
ATOM 1680 C C . GLY A 1 212 ? -16.265 8.151 23.034 1.00 93.19 212 GLY A C 1
ATOM 1681 O O . GLY A 1 212 ? -17.060 7.860 23.931 1.00 93.19 212 GLY A O 1
ATOM 1682 N N . LYS A 1 213 ? -16.191 7.439 21.900 1.00 94.81 213 LYS A N 1
ATOM 1683 C CA . LYS A 1 213 ? -17.016 6.246 21.626 1.00 94.81 213 LYS A CA 1
ATOM 1684 C C . LYS A 1 213 ? -16.653 5.065 22.529 1.00 94.81 213 LYS A C 1
ATOM 1686 O O . LYS A 1 213 ? -17.548 4.354 22.994 1.00 94.81 213 LYS A O 1
ATOM 1691 N N . ILE A 1 214 ? -15.365 4.887 22.809 1.00 95.94 214 ILE A N 1
ATOM 1692 C CA . ILE A 1 214 ? -14.862 3.883 23.748 1.00 95.94 214 ILE A CA 1
ATOM 1693 C C . ILE A 1 214 ? -15.376 4.175 25.165 1.00 95.94 214 ILE A C 1
ATOM 1695 O O . ILE A 1 214 ? -15.977 3.303 25.785 1.00 95.94 214 ILE A O 1
ATOM 1699 N N . ASN A 1 215 ? -15.253 5.410 25.649 1.00 95.00 215 ASN A N 1
ATOM 1700 C CA . ASN A 1 215 ? -15.704 5.800 26.989 1.00 95.00 215 ASN A CA 1
ATOM 1701 C C . ASN A 1 215 ? -17.221 5.660 27.174 1.00 95.00 215 ASN A C 1
ATOM 1703 O O . ASN A 1 215 ? -17.693 5.230 28.231 1.00 95.00 215 ASN A O 1
ATOM 1707 N N . TYR A 1 216 ? -18.000 5.964 26.134 1.00 95.31 216 TYR A N 1
ATOM 1708 C CA . TYR A 1 216 ? -19.436 5.689 26.135 1.00 95.31 216 TYR A CA 1
ATOM 1709 C C . TYR A 1 216 ? -19.729 4.184 26.252 1.00 95.31 216 TYR A C 1
ATOM 1711 O O . TYR A 1 216 ? -20.536 3.769 27.082 1.00 95.31 216 TYR A O 1
ATOM 1719 N N . SER A 1 217 ? -19.011 3.361 25.487 1.00 96.00 217 SER A N 1
ATOM 1720 C CA . SER A 1 217 ? -19.126 1.898 25.521 1.00 96.00 217 SER A CA 1
ATOM 1721 C C . SER A 1 217 ? -18.761 1.314 26.891 1.00 96.00 217 SER A C 1
ATOM 1723 O O . SER A 1 217 ? -19.491 0.477 27.416 1.00 96.00 217 SER A O 1
ATOM 1725 N N . ILE A 1 218 ? -17.693 1.816 27.518 1.00 96.25 218 ILE A N 1
ATOM 1726 C CA . ILE A 1 218 ? -17.291 1.467 28.890 1.00 96.25 218 ILE A CA 1
ATOM 1727 C C . ILE A 1 218 ? -18.406 1.813 29.887 1.00 96.25 218 ILE A C 1
ATOM 1729 O O . ILE A 1 218 ? -18.733 1.014 30.762 1.00 96.25 218 ILE A O 1
ATOM 1733 N N . THR A 1 219 ? -19.037 2.980 29.736 1.00 95.50 219 THR A N 1
ATOM 1734 C CA . THR A 1 219 ? -20.151 3.402 30.600 1.00 95.50 219 THR A CA 1
ATOM 1735 C C . THR A 1 219 ? -21.339 2.442 30.495 1.00 95.50 219 THR A C 1
ATOM 1737 O O . THR A 1 219 ? -21.906 2.058 31.519 1.00 95.50 219 THR A O 1
ATOM 1740 N N . LEU A 1 220 ? -21.689 2.009 29.278 1.00 95.62 220 LEU A N 1
ATOM 1741 C CA . LEU A 1 220 ? -22.751 1.023 29.058 1.00 95.62 220 LEU A CA 1
ATOM 1742 C C . LEU A 1 220 ? -22.410 -0.337 29.680 1.00 95.62 220 LEU A C 1
ATOM 1744 O O . LEU A 1 220 ? -23.247 -0.913 30.370 1.00 95.62 220 LEU A O 1
ATOM 1748 N N . LEU A 1 221 ? -21.182 -0.825 29.497 1.00 96.94 221 LEU A N 1
ATOM 1749 C CA . LEU A 1 221 ? -20.718 -2.093 30.072 1.00 96.94 221 LEU A CA 1
ATOM 1750 C C . LEU A 1 221 ? -20.740 -2.083 31.606 1.00 96.94 221 LEU A C 1
ATOM 1752 O O . LEU A 1 221 ? -21.212 -3.033 32.234 1.00 96.94 221 LEU A O 1
ATOM 1756 N N . ASN A 1 222 ? -20.321 -0.976 32.218 1.00 95.94 222 ASN A N 1
ATOM 1757 C CA . ASN A 1 222 ? -20.407 -0.799 33.665 1.00 95.94 222 ASN A CA 1
ATOM 1758 C C . ASN A 1 222 ? -21.866 -0.779 34.148 1.00 95.94 222 ASN A C 1
ATOM 1760 O O . ASN A 1 222 ? -22.185 -1.389 35.170 1.00 95.94 222 ASN A O 1
ATOM 1764 N N . ALA A 1 223 ? -22.772 -0.131 33.407 1.00 94.94 223 ALA A N 1
ATOM 1765 C CA . ALA A 1 223 ? -24.200 -0.132 33.726 1.00 94.94 223 ALA A CA 1
ATOM 1766 C C . ALA A 1 223 ? -24.813 -1.543 33.647 1.00 94.94 223 ALA A C 1
ATOM 1768 O O . ALA A 1 223 ? -25.562 -1.921 34.550 1.00 94.94 223 ALA A O 1
ATOM 1769 N N . ILE A 1 224 ? -24.432 -2.335 32.635 1.00 96.06 224 ILE A N 1
ATOM 1770 C CA . ILE A 1 224 ? -24.825 -3.747 32.489 1.00 96.06 224 ILE A CA 1
ATOM 1771 C C . ILE A 1 224 ? -24.394 -4.545 33.722 1.00 96.06 224 ILE A C 1
ATOM 1773 O O . ILE A 1 224 ? -25.226 -5.199 34.354 1.00 96.06 224 ILE A O 1
ATOM 1777 N N . SER A 1 225 ? -23.116 -4.450 34.105 1.00 93.62 225 SER A N 1
ATOM 1778 C CA . SER A 1 225 ? -22.576 -5.157 35.273 1.00 93.62 225 SER A CA 1
ATOM 1779 C C . SER A 1 225 ? -23.316 -4.770 36.564 1.00 93.62 225 SER A C 1
ATOM 1781 O O . SER A 1 225 ? -23.705 -5.633 37.352 1.00 93.62 225 SER A O 1
ATOM 1783 N N . VAL A 1 226 ? -23.622 -3.480 36.757 1.00 94.75 226 VAL A N 1
ATOM 1784 C CA . VAL A 1 226 ? -24.407 -2.999 37.908 1.00 94.75 226 VAL A CA 1
ATOM 1785 C C . VAL A 1 226 ? -25.831 -3.565 37.915 1.00 94.75 226 VAL A C 1
ATOM 1787 O O . VAL A 1 226 ? -26.292 -4.015 38.967 1.00 94.75 226 VAL A O 1
ATOM 1790 N N . SER A 1 227 ? -26.538 -3.554 36.780 1.00 95.88 227 SER A N 1
ATOM 1791 C CA . SER A 1 227 ? -27.902 -4.093 36.693 1.00 95.88 227 SER A CA 1
ATOM 1792 C C . SER A 1 227 ? -27.934 -5.603 36.947 1.00 95.88 227 SER A C 1
ATOM 1794 O O . SER A 1 227 ? -28.782 -6.064 37.712 1.00 95.88 227 SER A O 1
ATOM 1796 N N . LEU A 1 228 ? -26.980 -6.366 36.405 1.00 94.62 228 LEU A N 1
ATOM 1797 C CA . LEU A 1 228 ? -26.844 -7.802 36.676 1.00 94.62 228 LEU A CA 1
ATOM 1798 C C . LEU A 1 228 ? -26.551 -8.068 38.160 1.00 94.62 228 LEU A C 1
ATOM 1800 O O . LEU A 1 228 ? -27.220 -8.887 38.792 1.00 94.62 228 LEU A O 1
ATOM 1804 N N . ASN A 1 229 ? -25.633 -7.322 38.774 1.00 92.06 229 ASN A N 1
ATOM 1805 C CA . ASN A 1 229 ? -25.294 -7.492 40.190 1.00 92.06 229 ASN A CA 1
ATOM 1806 C C . ASN A 1 229 ? -26.460 -7.167 41.139 1.00 92.06 229 ASN A C 1
ATOM 1808 O O . ASN A 1 229 ? -26.588 -7.799 42.186 1.00 92.06 229 ASN A O 1
ATOM 1812 N N . LYS A 1 230 ? -27.350 -6.247 40.746 1.00 94.62 230 LYS A N 1
ATOM 1813 C CA . LYS A 1 230 ? -28.581 -5.896 41.479 1.00 94.62 230 LYS A CA 1
ATOM 1814 C C . LYS A 1 230 ? -29.792 -6.770 41.132 1.00 94.62 230 LYS A C 1
ATOM 1816 O O . LYS A 1 230 ? -30.896 -6.462 41.574 1.00 94.62 230 LYS A O 1
ATOM 1821 N N . ASN A 1 231 ? -29.605 -7.829 40.343 1.00 91.88 231 ASN A N 1
ATOM 1822 C CA . ASN A 1 231 ? -30.668 -8.724 39.881 1.00 91.88 231 ASN A CA 1
ATOM 1823 C C . ASN A 1 231 ? -31.775 -8.019 39.060 1.00 91.88 231 ASN A C 1
ATOM 1825 O O . ASN A 1 231 ? -32.942 -8.397 39.099 1.00 91.88 231 ASN A O 1
ATOM 1829 N N . GLN A 1 232 ? -31.416 -6.970 38.313 1.00 95.31 232 GLN A N 1
ATOM 1830 C CA . GLN A 1 232 ? -32.315 -6.204 37.440 1.00 95.31 232 GLN A CA 1
ATOM 1831 C C . GLN A 1 232 ? -32.242 -6.727 35.996 1.00 95.31 232 GLN A C 1
ATOM 1833 O O . GLN A 1 232 ? -31.735 -6.044 35.101 1.00 95.31 232 GLN A O 1
ATOM 1838 N N . ILE A 1 233 ? -32.729 -7.951 35.773 1.00 93.44 233 ILE A N 1
ATOM 1839 C CA . ILE A 1 233 ? -32.529 -8.703 34.521 1.00 93.44 233 ILE A CA 1
ATOM 1840 C C . ILE A 1 233 ? -33.083 -7.975 33.284 1.00 93.44 233 ILE A C 1
ATOM 1842 O O . ILE A 1 233 ? -32.348 -7.783 32.316 1.00 93.44 233 ILE A O 1
ATOM 1846 N N . ASP A 1 234 ? -34.316 -7.462 33.332 1.00 93.44 234 ASP A N 1
ATOM 1847 C CA . ASP A 1 234 ? -34.927 -6.738 32.200 1.00 93.44 234 ASP A CA 1
ATOM 1848 C C . ASP A 1 234 ? -34.142 -5.478 31.800 1.00 93.44 234 ASP A C 1
ATOM 1850 O O . ASP A 1 234 ? -34.069 -5.108 30.625 1.00 93.44 234 ASP A O 1
ATOM 1854 N N . SER A 1 235 ? -33.552 -4.791 32.786 1.00 93.69 235 SER A N 1
ATOM 1855 C CA . SER A 1 235 ? -32.708 -3.617 32.546 1.00 93.69 235 SER A CA 1
ATOM 1856 C C . SER A 1 235 ? -31.406 -4.025 31.862 1.00 93.69 235 SER A C 1
ATOM 1858 O O . SER A 1 235 ? -31.034 -3.427 30.851 1.00 93.69 235 SER A O 1
ATOM 1860 N N . ALA A 1 236 ? -30.752 -5.077 32.367 1.00 94.25 236 ALA A N 1
ATOM 1861 C CA . ALA A 1 236 ? -29.516 -5.599 31.797 1.00 94.25 236 ALA A CA 1
ATOM 1862 C C . ALA A 1 236 ? -29.708 -6.066 30.344 1.00 94.25 236 ALA A C 1
ATOM 1864 O O . ALA A 1 236 ? -28.910 -5.711 29.480 1.00 94.25 236 ALA A O 1
ATOM 1865 N N . GLN A 1 237 ? -30.801 -6.773 30.038 1.00 94.19 237 GLN A N 1
ATOM 1866 C CA . GLN A 1 237 ? -31.121 -7.213 28.673 1.00 94.19 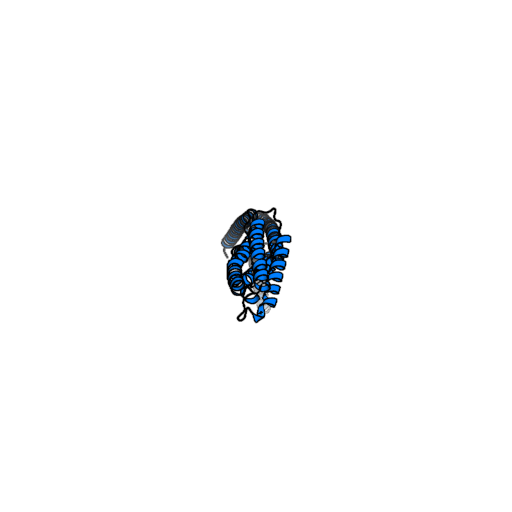237 GLN A CA 1
ATOM 1867 C C . GLN A 1 237 ? -31.266 -6.041 27.690 1.00 94.19 237 GLN A C 1
ATOM 1869 O O . GLN A 1 237 ? -30.721 -6.077 26.580 1.00 94.19 237 GLN A O 1
ATOM 1874 N N . LYS A 1 238 ? -31.969 -4.973 28.096 1.00 94.38 238 LYS A N 1
ATOM 1875 C CA . LYS A 1 238 ? -32.124 -3.754 27.282 1.00 94.38 238 LYS A CA 1
ATOM 1876 C C . LYS A 1 238 ? -30.782 -3.065 27.041 1.00 94.38 238 LYS A C 1
ATOM 1878 O O . LYS A 1 238 ? -30.498 -2.664 25.915 1.00 94.38 238 LYS A O 1
ATOM 1883 N N . GLN A 1 239 ? -29.957 -2.954 28.080 1.00 95.19 239 GLN A N 1
ATOM 1884 C CA . GLN A 1 239 ? -28.633 -2.339 27.991 1.00 95.19 239 GLN A CA 1
ATOM 1885 C C . GLN A 1 239 ? -27.675 -3.157 27.114 1.00 95.19 239 GLN A C 1
ATOM 1887 O O . GLN A 1 239 ? -26.982 -2.577 26.286 1.00 95.19 239 GLN A O 1
ATOM 1892 N N . ILE A 1 240 ? -27.679 -4.490 27.230 1.00 94.94 240 ILE A N 1
ATOM 1893 C CA . ILE A 1 240 ? -26.880 -5.393 26.384 1.00 94.94 240 ILE A CA 1
ATOM 1894 C C . ILE A 1 240 ? -27.283 -5.255 24.918 1.00 94.94 240 ILE A C 1
ATOM 1896 O O . ILE A 1 240 ? -26.423 -5.099 24.055 1.00 94.94 240 ILE A O 1
ATOM 1900 N N . SER A 1 241 ? -28.587 -5.238 24.633 1.00 93.31 241 SER A N 1
ATOM 1901 C CA . SER A 1 241 ? -29.089 -5.054 23.266 1.00 93.31 241 SER A CA 1
ATOM 1902 C C . SER A 1 241 ? -28.663 -3.704 22.674 1.00 93.31 241 SER A C 1
ATOM 1904 O O . SER A 1 241 ? -28.277 -3.634 21.507 1.00 93.31 241 SER A O 1
ATOM 1906 N N . ALA A 1 242 ? -28.699 -2.634 23.477 1.00 92.62 242 ALA A N 1
ATOM 1907 C CA . ALA A 1 242 ? -28.223 -1.314 23.066 1.00 92.62 242 ALA A CA 1
ATOM 1908 C C . ALA A 1 242 ? -26.707 -1.307 22.812 1.00 92.62 242 ALA A C 1
ATOM 1910 O O . ALA A 1 242 ? -26.265 -0.856 21.760 1.00 92.62 242 ALA A O 1
ATOM 1911 N N . PHE A 1 243 ? -25.918 -1.883 23.723 1.00 95.38 243 PHE A N 1
ATOM 1912 C CA . PHE A 1 243 ? -24.468 -1.985 23.580 1.00 95.38 243 PHE A CA 1
ATOM 1913 C C . PHE A 1 243 ? -24.057 -2.765 22.326 1.00 95.38 243 PHE A C 1
ATOM 1915 O O . PHE A 1 243 ? -23.222 -2.288 21.564 1.00 95.38 243 PHE A O 1
ATOM 1922 N N . ILE A 1 244 ? -24.673 -3.925 22.068 1.00 93.25 244 ILE A N 1
ATOM 1923 C CA . ILE A 1 244 ? -24.420 -4.734 20.865 1.00 93.25 244 ILE A CA 1
ATOM 1924 C C . ILE A 1 244 ? -24.625 -3.899 19.596 1.00 93.25 244 ILE A C 1
ATOM 1926 O O . ILE A 1 244 ? -23.774 -3.900 18.705 1.00 93.25 244 ILE A O 1
ATOM 1930 N N . LYS A 1 245 ? -25.737 -3.159 19.527 1.00 90.44 245 LYS A N 1
ATOM 1931 C CA . LYS A 1 245 ? -26.061 -2.299 18.385 1.00 90.44 245 LYS A CA 1
ATOM 1932 C C . LYS A 1 245 ? -25.026 -1.183 18.211 1.00 90.44 245 LYS A C 1
ATOM 1934 O O . LYS A 1 245 ? -24.530 -0.960 17.102 1.00 90.44 245 LYS A O 1
ATOM 1939 N N . ASP A 1 246 ? -24.683 -0.510 19.303 1.00 90.94 246 ASP A N 1
ATOM 1940 C CA . ASP A 1 246 ? -23.830 0.678 19.286 1.00 90.94 246 ASP A CA 1
ATOM 1941 C C . ASP A 1 246 ? -22.340 0.342 19.120 1.00 90.94 246 ASP A C 1
ATOM 1943 O O . ASP A 1 246 ? -21.579 1.161 18.604 1.00 90.94 246 ASP A O 1
ATOM 1947 N N . TYR A 1 247 ? -21.908 -0.875 19.468 1.00 92.88 247 TYR A N 1
ATOM 1948 C CA . TYR A 1 247 ? -20.512 -1.300 19.328 1.00 92.88 247 TYR A CA 1
ATOM 1949 C C . TYR A 1 247 ? -20.024 -1.285 17.871 1.00 92.88 247 TYR A C 1
ATOM 1951 O O . TYR A 1 247 ? -18.840 -1.074 17.600 1.00 92.88 247 TYR A O 1
ATOM 1959 N N . SER A 1 248 ? -20.940 -1.434 16.909 1.00 89.62 248 SER A N 1
ATOM 1960 C CA . SER A 1 248 ? -20.628 -1.284 15.484 1.00 89.62 248 SER A CA 1
ATOM 1961 C C . SER A 1 248 ? -20.051 0.099 15.146 1.00 89.62 248 SER A C 1
ATOM 1963 O O . SER A 1 248 ? -19.187 0.208 14.278 1.00 89.62 248 SER A O 1
ATOM 1965 N N . GLU A 1 249 ? -20.447 1.150 15.866 1.00 91.06 249 GLU A N 1
ATOM 1966 C CA . GLU A 1 249 ? -19.905 2.501 15.693 1.00 91.06 249 GLU A CA 1
ATOM 1967 C C . GLU A 1 249 ? -18.470 2.619 16.224 1.00 91.06 249 GLU A C 1
ATOM 1969 O O . GLU A 1 249 ? -17.670 3.359 15.655 1.00 91.06 249 GLU A O 1
ATOM 1974 N N . VAL A 1 250 ? -18.109 1.858 17.265 1.00 93.75 250 VAL A N 1
ATOM 1975 C CA . VAL A 1 250 ? -16.721 1.780 17.756 1.00 93.75 250 VAL A CA 1
ATOM 1976 C C . VAL A 1 250 ? -15.828 1.137 16.697 1.00 93.75 250 VAL A C 1
ATOM 1978 O O . VAL A 1 250 ? -14.760 1.669 16.401 1.00 93.75 250 VAL A O 1
ATOM 1981 N N . LYS A 1 251 ? -16.288 0.043 16.069 1.00 92.25 251 LYS A N 1
ATOM 1982 C CA . LYS A 1 251 ? -15.565 -0.614 14.965 1.00 92.25 251 LYS A CA 1
ATOM 1983 C C . LYS A 1 251 ? -15.358 0.332 13.779 1.00 92.25 251 LYS A C 1
ATOM 1985 O O . LYS A 1 251 ? -14.246 0.421 13.262 1.00 92.25 251 LYS A O 1
ATOM 1990 N N . LYS A 1 252 ? -16.397 1.080 13.388 1.00 91.44 252 LYS A N 1
ATOM 1991 C CA . LYS A 1 252 ? -16.309 2.083 12.312 1.00 91.44 252 LYS A CA 1
ATOM 1992 C C . LYS A 1 252 ? -15.292 3.171 12.627 1.00 91.44 252 LYS A C 1
ATOM 1994 O O . LYS A 1 252 ? -14.444 3.468 11.793 1.00 91.44 252 LYS A O 1
ATOM 1999 N N . GLU A 1 253 ? -15.359 3.752 13.822 1.00 93.12 253 GLU A N 1
ATOM 2000 C CA . GLU A 1 253 ? -14.459 4.842 14.198 1.00 93.12 253 GLU A CA 1
ATOM 2001 C C . GLU A 1 253 ? -13.005 4.372 14.330 1.00 93.12 253 GLU A C 1
ATOM 2003 O O . GLU A 1 253 ? -12.097 5.079 13.895 1.00 93.12 253 GLU A O 1
ATOM 2008 N N . ALA A 1 254 ? -12.777 3.158 14.843 1.00 93.38 254 ALA A N 1
ATOM 2009 C CA . ALA A 1 254 ? -11.450 2.545 14.881 1.00 93.38 254 ALA A CA 1
ATOM 2010 C C . ALA A 1 254 ? -10.872 2.388 13.470 1.00 93.38 254 ALA A C 1
ATOM 2012 O O . ALA A 1 254 ? -9.730 2.770 13.213 1.00 93.38 254 ALA A O 1
ATOM 2013 N N . ALA A 1 255 ? -11.684 1.914 12.528 1.00 91.69 255 ALA A N 1
ATOM 2014 C CA . ALA A 1 255 ? -11.248 1.762 11.152 1.00 91.69 255 ALA A CA 1
ATOM 2015 C C . ALA A 1 255 ? -11.024 3.103 10.445 1.00 91.69 255 ALA A C 1
ATOM 2017 O O . ALA A 1 255 ? -10.074 3.222 9.671 1.00 91.69 255 ALA A O 1
ATOM 2018 N N . TYR A 1 256 ? -11.827 4.134 10.728 1.00 90.06 256 TYR A N 1
ATOM 2019 C CA . TYR A 1 256 ? -11.566 5.484 10.222 1.00 90.06 256 TYR A CA 1
ATOM 2020 C C . TYR A 1 256 ? -10.249 6.046 10.751 1.00 90.06 256 TYR A C 1
ATOM 2022 O O . TYR A 1 256 ? -9.464 6.579 9.969 1.00 90.06 256 TYR A O 1
ATOM 2030 N N . LEU A 1 257 ? -9.968 5.887 12.048 1.00 92.44 257 LEU A N 1
ATOM 2031 C CA . LEU A 1 257 ? -8.689 6.297 12.623 1.00 92.44 257 LEU A CA 1
ATOM 2032 C C . LEU A 1 257 ? -7.531 5.559 11.942 1.00 92.44 257 LEU A C 1
ATOM 2034 O O . LEU A 1 257 ? -6.584 6.192 11.481 1.00 92.44 257 LEU A O 1
ATOM 2038 N N . GLN A 1 258 ? -7.638 4.238 11.806 1.00 91.62 258 GLN A N 1
ATOM 2039 C CA . GLN A 1 258 ? -6.594 3.415 11.204 1.00 91.62 258 GLN A CA 1
ATOM 2040 C C . GLN A 1 258 ? -6.355 3.771 9.730 1.00 91.62 258 GLN A C 1
ATOM 2042 O O . GLN A 1 258 ? -5.214 3.939 9.310 1.00 91.62 258 GLN A O 1
ATOM 2047 N N . THR A 1 259 ? -7.421 3.925 8.941 1.00 90.38 259 THR A N 1
ATOM 2048 C CA . THR A 1 259 ? -7.322 4.273 7.512 1.00 90.38 259 THR A CA 1
ATOM 2049 C C . THR A 1 259 ? -6.927 5.729 7.267 1.00 90.38 259 THR A C 1
ATOM 2051 O O . THR A 1 259 ? -6.413 6.032 6.190 1.00 90.38 259 THR A O 1
ATOM 2054 N N . SER A 1 260 ? -7.071 6.621 8.255 1.00 89.81 260 SER A N 1
ATOM 2055 C CA . SER A 1 260 ? -6.692 8.033 8.123 1.00 89.81 260 SER A CA 1
ATOM 2056 C C . SER A 1 260 ? -5.210 8.246 7.796 1.00 89.81 260 SER A C 1
ATOM 2058 O O . SER A 1 260 ? -4.868 9.192 7.081 1.00 89.81 260 SER A O 1
ATOM 2060 N N . THR A 1 261 ? -4.334 7.330 8.221 1.00 90.19 261 THR A N 1
ATOM 2061 C CA . THR A 1 261 ? -2.903 7.343 7.872 1.00 90.19 261 THR A CA 1
ATOM 2062 C C . THR A 1 261 ? -2.705 7.179 6.359 1.00 90.19 261 THR A C 1
ATOM 2064 O O . THR A 1 261 ? -1.860 7.837 5.746 1.00 90.19 261 THR A O 1
ATOM 2067 N N . LEU A 1 262 ? -3.567 6.387 5.713 1.00 91.31 262 LEU A N 1
ATOM 2068 C CA . LE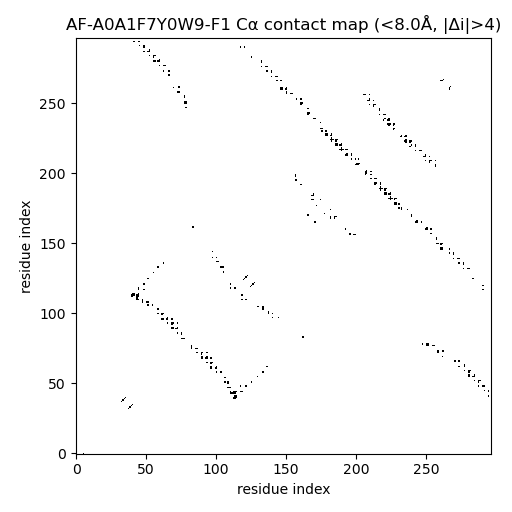U A 1 262 ? -3.544 6.085 4.279 1.00 91.31 262 LEU A CA 1
ATOM 2069 C C . LEU A 1 262 ? -4.322 7.097 3.431 1.00 91.31 262 LEU A C 1
ATOM 2071 O O . LEU A 1 262 ? -4.144 7.150 2.216 1.00 91.31 262 LEU A O 1
ATOM 2075 N N . THR A 1 263 ? -5.171 7.916 4.052 1.00 89.62 263 THR A N 1
ATOM 2076 C CA . THR A 1 263 ? -5.956 8.963 3.377 1.00 89.62 263 THR A CA 1
ATOM 2077 C C . THR A 1 263 ? -5.519 10.378 3.754 1.00 89.62 263 THR A C 1
ATOM 2079 O O . THR A 1 263 ? -6.188 11.349 3.406 1.00 89.62 263 THR A O 1
ATOM 2082 N N . SER A 1 264 ? -4.400 10.512 4.466 1.00 90.19 264 SER A N 1
ATOM 2083 C CA . SER A 1 264 ? -3.812 11.796 4.842 1.00 90.19 264 SER A CA 1
ATOM 2084 C C . SER A 1 264 ? -3.396 12.625 3.619 1.00 90.19 264 SER A C 1
ATOM 2086 O O . SER A 1 264 ? -3.178 12.105 2.520 1.00 90.19 264 SER A O 1
ATOM 2088 N N . ASN A 1 265 ? -3.206 13.935 3.810 1.00 92.88 265 ASN A N 1
ATOM 2089 C CA . ASN A 1 265 ? -2.694 14.816 2.754 1.00 92.88 265 ASN A CA 1
ATOM 2090 C C . ASN A 1 265 ? -1.339 14.341 2.199 1.00 92.88 265 ASN A C 1
ATOM 2092 O O . ASN A 1 265 ? -1.065 14.522 1.012 1.00 92.88 265 ASN A O 1
ATOM 2096 N N . GLU A 1 266 ? -0.493 13.731 3.034 1.00 92.25 266 GLU A N 1
ATOM 2097 C CA . GLU A 1 266 ? 0.779 13.164 2.580 1.00 92.25 266 GLU A CA 1
ATOM 2098 C C . GLU A 1 266 ? 0.559 11.902 1.738 1.00 92.25 266 GLU A C 1
ATOM 2100 O O . GLU A 1 266 ? 1.144 11.784 0.663 1.00 92.25 266 GLU A O 1
ATOM 2105 N N . SER A 1 267 ? -0.358 11.016 2.138 1.00 93.50 267 SER A N 1
ATOM 2106 C CA . SER A 1 267 ? -0.758 9.861 1.323 1.00 93.50 267 SER A CA 1
ATOM 2107 C C . SER A 1 267 ? -1.321 10.271 -0.042 1.00 93.50 267 SER A C 1
ATOM 2109 O O . SER A 1 267 ? -0.977 9.676 -1.065 1.00 93.50 267 SER A O 1
ATOM 2111 N N . VAL A 1 268 ? -2.113 11.345 -0.106 1.00 93.94 268 VAL A N 1
ATOM 2112 C CA . VAL A 1 268 ? -2.597 11.897 -1.382 1.00 93.94 268 VAL A CA 1
ATOM 2113 C C . VAL A 1 268 ? -1.433 12.390 -2.250 1.00 93.94 268 VAL A C 1
ATOM 2115 O O . VAL A 1 268 ? -1.380 12.078 -3.441 1.00 93.94 268 VAL A O 1
ATOM 2118 N N . LYS A 1 269 ? -0.456 13.108 -1.678 1.00 95.88 269 LYS A N 1
ATOM 2119 C CA . LYS A 1 269 ? 0.750 13.545 -2.410 1.00 95.88 269 LYS A CA 1
ATOM 2120 C C . LYS A 1 269 ? 1.593 12.370 -2.905 1.00 95.88 269 LYS A C 1
ATOM 2122 O O . LYS A 1 269 ? 2.127 12.435 -4.017 1.00 95.88 269 LYS A O 1
ATOM 2127 N N . ILE A 1 270 ? 1.697 11.304 -2.111 1.00 95.81 270 ILE A N 1
ATOM 2128 C CA . ILE A 1 270 ? 2.349 10.050 -2.499 1.00 95.81 270 ILE A CA 1
ATOM 2129 C C . ILE A 1 270 ? 1.665 9.474 -3.740 1.00 95.81 270 ILE A C 1
ATOM 2131 O O . ILE A 1 270 ? 2.323 9.295 -4.764 1.00 95.81 270 ILE A O 1
ATOM 2135 N N . LEU A 1 271 ? 0.344 9.289 -3.702 1.00 95.56 271 LEU A N 1
ATOM 2136 C CA . LEU A 1 271 ? -0.435 8.755 -4.825 1.00 95.56 271 LEU A CA 1
ATOM 2137 C C . LEU A 1 271 ? -0.350 9.627 -6.087 1.00 95.56 271 LEU A C 1
ATOM 2139 O O . LEU A 1 271 ? -0.278 9.102 -7.205 1.00 95.56 271 LEU A O 1
ATOM 2143 N N . LEU A 1 272 ? -0.334 10.954 -5.935 1.00 96.69 272 LEU A N 1
ATOM 2144 C CA . LEU A 1 272 ? -0.140 11.886 -7.050 1.00 96.69 272 LEU A CA 1
ATOM 2145 C C . LEU A 1 272 ? 1.249 11.728 -7.675 1.00 96.69 272 LEU A C 1
ATOM 2147 O O . LEU A 1 272 ? 1.369 11.625 -8.894 1.00 96.69 272 LEU A O 1
ATOM 2151 N N . THR A 1 273 ? 2.289 11.632 -6.847 1.00 97.44 273 THR A N 1
ATOM 2152 C CA . THR A 1 273 ? 3.668 11.439 -7.313 1.00 97.44 273 THR A CA 1
ATOM 2153 C C . THR A 1 273 ? 3.832 10.088 -8.010 1.00 97.44 273 THR A C 1
ATOM 2155 O O . THR A 1 273 ? 4.440 10.014 -9.075 1.00 97.44 273 THR A O 1
ATOM 2158 N N . GLN A 1 274 ? 3.243 9.018 -7.468 1.00 97.12 274 GLN A N 1
ATOM 2159 C CA . GLN A 1 274 ? 3.211 7.709 -8.127 1.00 97.12 274 GLN A CA 1
ATOM 2160 C C . GLN A 1 274 ? 2.512 7.785 -9.490 1.00 97.12 274 GLN A C 1
ATOM 2162 O O . GLN A 1 274 ? 3.009 7.225 -10.460 1.00 97.12 274 GLN A O 1
ATOM 2167 N N . THR A 1 275 ? 1.402 8.524 -9.592 1.00 97.81 275 THR A N 1
ATOM 2168 C CA . THR A 1 275 ? 0.681 8.727 -10.861 1.00 97.81 275 THR A CA 1
ATOM 2169 C C . THR A 1 275 ? 1.563 9.430 -11.900 1.00 97.81 275 THR A C 1
ATOM 2171 O O . THR A 1 275 ? 1.646 8.981 -13.040 1.00 97.81 275 THR A O 1
ATOM 2174 N N . GLN A 1 276 ? 2.288 10.478 -11.502 1.00 98.25 276 GLN A N 1
ATOM 2175 C CA . GLN A 1 276 ? 3.235 11.174 -12.382 1.00 98.25 276 GLN A CA 1
ATOM 2176 C C . GLN A 1 276 ? 4.404 10.276 -12.810 1.00 98.25 276 GLN A C 1
ATOM 2178 O O . GLN A 1 276 ? 4.855 10.342 -13.950 1.00 98.25 276 GLN A O 1
ATOM 2183 N N . LEU A 1 277 ? 4.915 9.431 -11.911 1.00 98.12 277 LEU A N 1
ATOM 2184 C CA . LEU A 1 277 ? 5.970 8.474 -12.246 1.00 98.12 277 LEU A CA 1
ATOM 2185 C C . LEU A 1 277 ? 5.483 7.42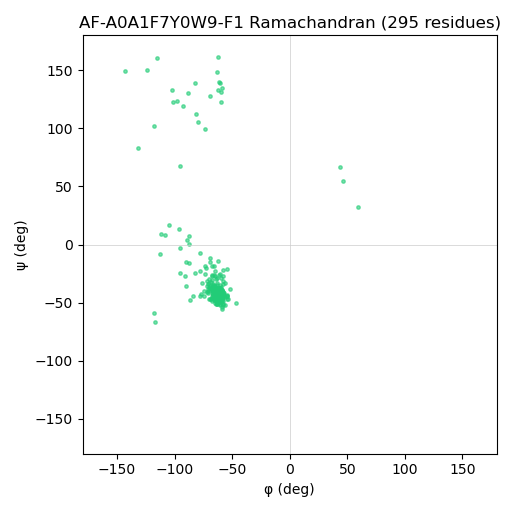1 -13.243 1.00 98.12 277 LEU A C 1
ATOM 2187 O O . LEU A 1 277 ? 6.206 7.123 -14.189 1.00 98.12 277 LEU A O 1
ATOM 2191 N N . LEU A 1 278 ? 4.264 6.901 -13.072 1.00 98.50 278 LEU A N 1
ATOM 2192 C CA . LEU A 1 278 ? 3.649 5.969 -14.021 1.00 98.50 278 LEU A CA 1
ATOM 2193 C C . LEU A 1 278 ? 3.546 6.583 -15.423 1.00 98.50 278 LEU A C 1
ATOM 2195 O O . LEU A 1 278 ? 3.966 5.942 -16.381 1.00 98.50 278 LEU A O 1
ATOM 2199 N N . GLN A 1 279 ? 3.110 7.841 -15.530 1.00 98.44 279 GLN A N 1
ATOM 2200 C CA . GLN A 1 279 ? 3.077 8.570 -16.806 1.00 98.44 279 GLN A CA 1
ATOM 2201 C C . GLN A 1 279 ? 4.471 8.689 -17.441 1.00 98.44 279 GLN A C 1
ATOM 2203 O O . GLN A 1 279 ? 4.643 8.419 -18.624 1.00 98.44 279 GLN A O 1
ATOM 2208 N N . LYS A 1 280 ? 5.506 9.014 -16.655 1.00 98.38 280 LYS A N 1
ATOM 2209 C CA . LYS A 1 280 ? 6.887 9.084 -17.169 1.00 98.38 280 LYS A CA 1
ATOM 2210 C C . LYS A 1 280 ? 7.421 7.729 -17.635 1.00 98.38 280 LYS A C 1
ATOM 2212 O O . LYS A 1 280 ? 8.179 7.669 -18.603 1.00 98.38 280 LYS A O 1
ATOM 2217 N N . TYR A 1 281 ? 7.056 6.641 -16.957 1.00 98.38 281 TYR A N 1
ATOM 2218 C CA . TYR A 1 281 ? 7.382 5.296 -17.427 1.00 98.38 281 TYR A CA 1
ATOM 2219 C C . TYR A 1 281 ? 6.662 4.977 -18.740 1.00 98.38 281 TYR A C 1
ATOM 2221 O O . TYR A 1 281 ? 7.303 4.455 -19.648 1.00 98.38 281 TYR A O 1
ATOM 2229 N N . GLU A 1 282 ? 5.378 5.321 -18.873 1.00 98.44 282 GLU A N 1
ATOM 2230 C CA . GLU A 1 282 ? 4.614 5.156 -20.119 1.00 98.44 282 GLU A CA 1
ATOM 2231 C C . GLU A 1 282 ? 5.254 5.929 -21.277 1.00 98.44 282 GLU A C 1
ATOM 2233 O O . GLU A 1 282 ? 5.470 5.358 -22.345 1.00 98.44 282 GLU A O 1
ATOM 2238 N N . GLU A 1 283 ? 5.643 7.186 -21.053 1.00 98.25 283 GLU A N 1
ATOM 2239 C CA . GLU A 1 283 ? 6.366 8.000 -22.035 1.00 98.25 283 GLU A CA 1
ATOM 2240 C C . GLU A 1 283 ? 7.691 7.349 -22.456 1.00 98.25 283 GLU A C 1
ATOM 2242 O O . GLU A 1 283 ? 7.987 7.252 -23.649 1.00 98.25 283 GLU A O 1
ATOM 2247 N N . LEU A 1 284 ? 8.491 6.868 -21.497 1.00 97.88 284 LEU A N 1
ATOM 2248 C CA . LEU A 1 284 ? 9.755 6.191 -21.792 1.00 97.88 284 LEU A CA 1
ATOM 2249 C C . LEU A 1 284 ? 9.525 4.901 -22.592 1.00 97.88 284 LEU A C 1
ATOM 2251 O O . LEU A 1 284 ? 10.224 4.659 -23.575 1.00 97.88 284 LEU A O 1
ATOM 2255 N N . ILE A 1 285 ? 8.540 4.087 -22.202 1.00 98.19 285 ILE A N 1
ATOM 2256 C CA . ILE A 1 285 ? 8.173 2.849 -22.903 1.00 98.19 285 ILE A CA 1
ATOM 2257 C C . ILE A 1 285 ? 7.730 3.161 -24.336 1.00 98.19 285 ILE A C 1
ATOM 2259 O O . ILE A 1 285 ? 8.211 2.514 -25.266 1.00 98.19 285 ILE A O 1
ATOM 2263 N N . ALA A 1 286 ? 6.886 4.176 -24.534 1.00 97.94 286 ALA A N 1
ATOM 2264 C CA . ALA A 1 286 ? 6.401 4.576 -25.852 1.00 97.94 286 ALA A CA 1
ATOM 2265 C C . ALA A 1 286 ? 7.543 4.991 -26.795 1.00 97.94 286 ALA A C 1
ATOM 2267 O O . ALA A 1 286 ? 7.549 4.600 -27.965 1.00 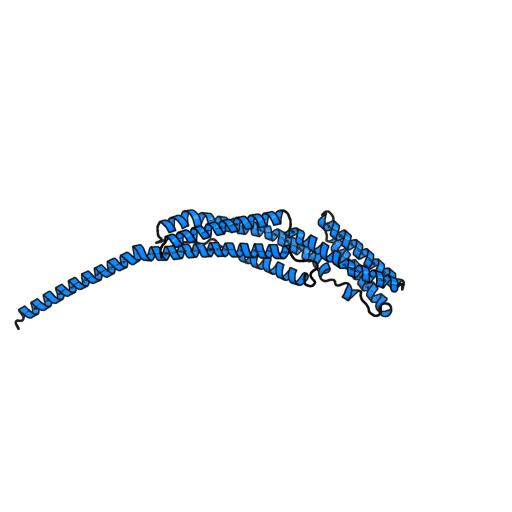97.94 286 ALA A O 1
ATOM 2268 N N . LYS A 1 287 ? 8.551 5.711 -26.286 1.00 97.50 287 LYS A N 1
ATOM 2269 C CA . LYS A 1 287 ? 9.750 6.071 -27.061 1.00 97.50 287 LYS A CA 1
ATOM 2270 C C . LYS A 1 287 ? 10.607 4.857 -27.417 1.00 97.50 287 LYS A C 1
ATOM 2272 O O . LYS A 1 287 ? 11.083 4.749 -28.544 1.00 97.50 287 LYS A O 1
ATOM 2277 N N . ILE A 1 288 ? 10.764 3.901 -26.494 1.00 96.44 288 ILE A N 1
ATOM 2278 C CA . ILE A 1 288 ? 11.454 2.634 -26.789 1.00 96.44 288 ILE A CA 1
ATOM 2279 C C . ILE A 1 288 ? 10.718 1.875 -27.903 1.00 96.44 288 ILE A C 1
ATOM 2281 O O . ILE A 1 288 ? 11.353 1.345 -28.813 1.00 96.44 288 ILE A O 1
ATOM 2285 N N . GLU A 1 289 ? 9.387 1.827 -27.853 1.00 96.19 289 GLU A N 1
ATOM 2286 C CA . GLU A 1 289 ? 8.571 1.186 -28.887 1.00 96.19 289 GLU A CA 1
ATOM 2287 C C . GLU A 1 289 ? 8.674 1.889 -30.241 1.00 96.19 289 GLU A C 1
ATOM 2289 O O . GLU A 1 289 ? 8.687 1.227 -31.279 1.00 96.19 289 GLU A O 1
ATOM 2294 N N . GLU A 1 290 ? 8.773 3.216 -30.256 1.00 95.56 290 GLU A N 1
ATOM 2295 C CA . GLU A 1 290 ? 9.024 3.977 -31.477 1.00 95.56 290 GLU A CA 1
ATOM 2296 C C . GLU A 1 290 ? 10.379 3.621 -32.095 1.00 95.56 290 GLU A C 1
ATOM 2298 O O . GLU A 1 290 ? 10.447 3.297 -33.281 1.00 95.56 290 GLU A O 1
ATOM 2303 N N . GLU A 1 291 ? 11.440 3.564 -31.288 1.00 94.69 291 GLU A N 1
ATOM 2304 C CA . GLU A 1 291 ? 12.756 3.109 -31.744 1.00 94.69 291 GLU A CA 1
ATOM 2305 C C . GLU A 1 291 ? 12.725 1.663 -32.259 1.00 94.69 291 GLU A C 1
ATOM 2307 O O . GLU A 1 291 ? 13.364 1.346 -33.265 1.00 94.69 291 GLU A O 1
ATOM 2312 N N . GLN A 1 292 ? 11.940 0.781 -31.631 1.00 93.81 292 GLN A N 1
ATOM 2313 C CA . GLN A 1 292 ? 11.734 -0.588 -32.116 1.00 93.81 292 GLN A CA 1
ATOM 2314 C C . GLN A 1 292 ? 11.025 -0.614 -33.477 1.00 93.81 292 GLN A C 1
ATOM 2316 O O . GLN A 1 292 ? 11.457 -1.350 -34.363 1.00 93.81 292 GLN A O 1
ATOM 2321 N N . ARG A 1 293 ? 9.987 0.209 -33.684 1.00 92.88 293 ARG A N 1
ATOM 2322 C CA . ARG A 1 293 ? 9.313 0.349 -34.991 1.00 92.88 293 ARG A CA 1
ATOM 2323 C C . ARG A 1 293 ? 10.270 0.887 -36.059 1.00 92.88 293 ARG A C 1
ATOM 2325 O O . ARG A 1 293 ? 10.293 0.386 -37.184 1.00 92.88 293 ARG A O 1
ATOM 2332 N N . ASN A 1 294 ? 11.113 1.851 -35.694 1.00 90.56 294 ASN A N 1
ATOM 2333 C CA . ASN A 1 294 ? 12.096 2.463 -36.588 1.00 90.56 294 ASN A CA 1
ATOM 2334 C C . ASN A 1 294 ? 13.222 1.505 -37.009 1.00 90.56 294 ASN A C 1
ATOM 2336 O O . ASN A 1 294 ? 13.879 1.743 -38.027 1.00 90.56 294 ASN A O 1
ATOM 2340 N N . LEU A 1 295 ? 13.441 0.399 -36.285 1.00 85.81 295 LEU A N 1
ATOM 2341 C CA . LEU A 1 295 ? 14.420 -0.611 -36.687 1.00 85.81 295 LEU A CA 1
ATOM 2342 C C . LEU A 1 295 ? 14.051 -1.337 -37.990 1.00 85.81 295 LEU A C 1
ATOM 2344 O O . LEU A 1 295 ? 14.977 -1.859 -38.620 1.00 85.81 295 LEU A O 1
ATOM 2348 N N . LYS A 1 296 ? 12.776 -1.299 -38.424 1.00 65.44 296 LYS A N 1
ATOM 2349 C CA . LYS A 1 296 ? 12.248 -2.019 -39.600 1.00 65.44 296 LYS A CA 1
ATOM 2350 C C . LYS A 1 296 ? 12.776 -3.458 -39.645 1.00 65.44 296 LYS A C 1
ATOM 2352 O O . LYS A 1 296 ? 13.605 -3.788 -40.495 1.00 65.44 296 LYS A O 1
ATOM 2357 N N . ILE A 1 297 ? 12.356 -4.263 -38.671 1.00 54.12 297 ILE A N 1
ATOM 2358 C CA . ILE A 1 297 ? 12.411 -5.726 -38.796 1.00 54.12 297 ILE A CA 1
ATOM 2359 C C . ILE A 1 297 ? 11.228 -6.149 -39.660 1.00 54.12 297 ILE A C 1
ATOM 2361 O O . ILE A 1 297 ? 10.132 -5.591 -39.425 1.00 54.12 297 ILE A O 1
#

Foldseek 3Di:
DDPVVVVVVVVVVVVVVVVVVVVVVVVVVVVVCCCQQPVQQLVLLLVLLVVLLVLLVLLLVLLVQLLVLLVQLLPQDLLDPCRVVSNVVSLVSNVVSLVSLVPRDDDDGDNPSHDPVSSCCCVVPSNVQVVVLSVLSNVLSVVVVVLSVLLVVLCVLCVVLSVDQLCVQQDDPDCLVCLVSNLVSLQVLLVSLVSSLVPFDCVDPLSVVLNVLSVVLSVLSNVLSVCSVVVVRVSNVVSSVVSNVSSSVSSVSSSCSSSCSCVDPSVVVSSVSSVVSSVVSVVSSVVSVVSSVVSPD

Sequence (297 aa):
MSTKALKYLKKESRFIFAILLKIVAFFIFITGLYYLVYLLPLINSAKVLSSAKNAAQEAYFILSANRVSFTQLAKLDPVSPLYTDQKDSAFARVVETQEKSASLKEVKINTFLTRRNTKSFINNEFIKTYPELIKSTKAILEKQKQNLDEYKSLDGILGNIYLYNPETDLKSDDFSADREKLAERAAAAAEGLGKISDNLDSSQLATSKLIGKINYSITLLNAISVSLNKNQIDSAQKQISAFIKDYSEVKKEAAYLQTSTLTSNESVKILLTQTQLLQKYEELIAKIEEEQRNLKI

pLDDT: mean 90.59, std 8.16, range [53.09, 98.5]

Nearest PDB structures (foldseek):
  5v54-assembly1_A  TM=2.750E-01  e=4.934E-01  Homo sapiens
  7jh5-assembly1_A  TM=1.975E-01  e=2.680E-01  synthetic construct
  7cbc-assembly2_B  TM=1.998E-01  e=1.825E+00  synthetic construct
  6fuy-assembly1_A  TM=2.147E-01  e=4.365E+00  Homo sapiens
  7sqc-assembly1_1J  TM=1.464E-01  e=1.533E+00  Chlamydomonas reinhardtii

Secondary structure (DSSP, 8-state):
--HHHHHHHHHHHHHHHHHHHHHHHHHHHHHHHHIIIIIHHHHHHHHHHHHHHHHHHHHHHHHHHHHHHHHHHHT--TT-TTHHHHHHHHHHHHHHHHHHHHT--------TT--HHHHHHIIIIIHHHHHHHHHHHHHHHHHHHHHHHHHHHHHHHHHHHHH--HHHHH--S-TTTTHHHHHHHHHHHHHHHHHHHHTS-TTSHHHHHHHHHHHHHHHHHHHHHHHHHTT-HHHHHHHHHHHHHHHHHHHHHHHHHHHHTTSSHHHHHHHHHHHHHHHHHHHHHHHHHHHHHHT--